Protein AF-A0A1V5HLG4-F1 (afdb_monomer)

pLDDT: mean 92.98, std 9.68, range [50.41, 98.94]

Mean predicted aligned error: 4.71 Å

Structure (mmCIF, N/CA/C/O backbone):
data_AF-A0A1V5HLG4-F1
#
_entry.id   AF-A0A1V5HLG4-F1
#
loop_
_atom_site.group_PDB
_atom_site.id
_atom_site.type_symbol
_atom_site.label_atom_id
_atom_site.label_alt_id
_atom_site.label_comp_id
_atom_site.label_asym_id
_atom_site.label_entity_id
_atom_site.label_seq_id
_atom_site.pdbx_PDB_ins_code
_atom_site.Cartn_x
_atom_site.Cartn_y
_atom_site.Cartn_z
_atom_site.occupancy
_atom_site.B_iso_or_equiv
_atom_site.auth_seq_id
_atom_site.auth_comp_id
_atom_site.auth_asym_id
_atom_site.auth_atom_id
_atom_site.pdbx_PDB_model_num
ATOM 1 N N . MET A 1 1 ? 2.250 0.059 -22.627 1.00 89.69 1 MET A N 1
ATOM 2 C CA . MET A 1 1 ? 2.687 -1.150 -23.361 1.00 89.69 1 MET A CA 1
ATOM 3 C C . MET A 1 1 ? 1.667 -2.251 -23.126 1.00 89.69 1 MET A C 1
ATOM 5 O O . MET A 1 1 ? 1.018 -2.212 -22.087 1.00 89.69 1 MET A O 1
ATOM 9 N N . LYS A 1 2 ? 1.502 -3.182 -24.068 1.00 93.75 2 LYS A N 1
ATOM 10 C CA . LYS A 1 2 ? 0.624 -4.348 -23.912 1.00 93.75 2 LYS A CA 1
ATOM 11 C C . LYS A 1 2 ? 1.369 -5.621 -24.313 1.00 93.75 2 LYS A C 1
ATOM 13 O O . LYS A 1 2 ? 2.218 -5.527 -25.197 1.00 93.75 2 LYS A O 1
ATOM 18 N N . ASP A 1 3 ? 1.077 -6.752 -23.670 1.00 95.44 3 ASP A N 1
ATOM 19 C CA . ASP A 1 3 ? 1.612 -8.083 -24.015 1.00 95.44 3 ASP A CA 1
ATOM 20 C C . ASP A 1 3 ? 3.159 -8.139 -24.026 1.00 95.44 3 ASP A C 1
ATOM 22 O O . ASP A 1 3 ? 3.786 -8.863 -24.799 1.00 95.44 3 ASP A O 1
ATOM 26 N N . ALA A 1 4 ? 3.801 -7.324 -23.184 1.00 95.38 4 ALA A N 1
ATOM 27 C CA . ALA A 1 4 ? 5.261 -7.205 -23.129 1.00 95.38 4 ALA A CA 1
ATOM 28 C C . ALA A 1 4 ? 5.859 -8.134 -22.067 1.00 95.38 4 ALA A C 1
ATOM 30 O O . ALA A 1 4 ? 5.281 -8.270 -20.995 1.00 95.38 4 ALA A O 1
ATOM 31 N N . THR A 1 5 ? 7.038 -8.705 -22.327 1.00 96.94 5 THR A N 1
ATOM 32 C CA . THR A 1 5 ? 7.843 -9.423 -21.323 1.00 96.94 5 THR A CA 1
ATOM 33 C C . THR A 1 5 ? 9.125 -8.640 -21.060 1.00 96.94 5 THR A C 1
ATOM 35 O O . THR A 1 5 ? 9.936 -8.470 -21.970 1.00 96.94 5 THR A O 1
ATOM 38 N N . LEU A 1 6 ? 9.297 -8.145 -19.835 1.00 95.25 6 LEU A N 1
ATOM 39 C CA . LEU A 1 6 ? 10.431 -7.330 -19.400 1.00 95.25 6 LEU A CA 1
ATOM 40 C C . LEU A 1 6 ? 11.087 -7.998 -18.190 1.00 95.25 6 LEU A C 1
ATOM 42 O O . LEU A 1 6 ? 10.408 -8.305 -17.214 1.00 95.25 6 LEU A O 1
ATOM 46 N N . LYS A 1 7 ? 12.402 -8.219 -18.246 1.00 95.81 7 LYS A N 1
ATOM 47 C CA . LYS A 1 7 ? 13.155 -8.883 -17.178 1.00 95.81 7 LYS A CA 1
ATOM 48 C C . LYS A 1 7 ? 14.418 -8.106 -16.836 1.00 95.81 7 LYS A C 1
ATOM 50 O O . LYS A 1 7 ? 15.223 -7.811 -17.719 1.00 95.81 7 LYS A O 1
ATOM 55 N N . ALA A 1 8 ? 14.595 -7.842 -15.550 1.00 94.06 8 ALA A N 1
ATOM 56 C CA . ALA A 1 8 ? 15.729 -7.147 -14.970 1.00 94.06 8 ALA A CA 1
ATOM 57 C C . ALA A 1 8 ? 16.398 -8.027 -13.899 1.00 94.06 8 ALA A C 1
ATOM 59 O O . ALA A 1 8 ? 15.955 -8.095 -12.761 1.00 94.06 8 ALA A O 1
ATOM 60 N N . SER A 1 9 ? 17.498 -8.702 -14.248 1.00 88.44 9 SER A N 1
ATOM 61 C CA . SER A 1 9 ? 18.178 -9.674 -13.362 1.00 88.44 9 SER A CA 1
ATOM 62 C C . SER A 1 9 ? 19.154 -9.063 -12.343 1.00 88.44 9 SER A C 1
ATOM 64 O O . SER A 1 9 ? 19.982 -9.775 -11.784 1.00 88.44 9 SER A O 1
ATOM 66 N N . GLY A 1 10 ? 19.098 -7.751 -12.127 1.00 91.38 10 GLY A N 1
ATOM 67 C CA . GLY A 1 10 ? 19.965 -7.044 -11.176 1.00 91.38 10 GLY A CA 1
ATOM 68 C C . GLY A 1 10 ? 19.533 -5.603 -10.905 1.00 91.38 10 GLY A C 1
ATOM 69 O O . GLY A 1 10 ? 20.350 -4.778 -10.501 1.00 91.38 10 GLY A O 1
ATOM 70 N N . SER A 1 11 ? 18.272 -5.286 -11.194 1.00 93.25 11 SER A N 1
ATOM 71 C CA . SER A 1 11 ? 17.651 -3.986 -10.949 1.00 93.25 11 SER A CA 1
ATOM 72 C C . SER A 1 11 ? 16.155 -4.173 -10.713 1.00 93.25 11 SER A C 1
ATOM 74 O O . SER A 1 11 ? 15.617 -5.265 -10.900 1.00 93.25 11 SER A O 1
ATOM 76 N N . GLU A 1 12 ? 15.473 -3.105 -10.324 1.00 94.94 12 GLU A N 1
ATOM 77 C CA . GLU A 1 12 ? 14.016 -3.038 -10.309 1.00 94.94 12 GLU A CA 1
ATOM 78 C C . GLU A 1 12 ? 13.403 -3.397 -11.673 1.00 94.94 12 GLU A C 1
ATOM 80 O O . GLU A 1 12 ? 13.983 -3.121 -12.727 1.00 94.94 12 GLU A O 1
ATOM 85 N N . ALA A 1 13 ? 12.207 -3.990 -11.653 1.00 95.75 13 ALA A N 1
ATOM 86 C CA . ALA A 1 13 ? 11.423 -4.248 -12.856 1.00 95.75 13 ALA A CA 1
ATOM 87 C C . ALA A 1 13 ? 10.973 -2.947 -13.533 1.00 95.75 13 ALA A C 1
ATOM 89 O O . ALA A 1 13 ? 10.798 -2.904 -14.752 1.00 95.75 13 ALA A O 1
ATOM 90 N N . PHE A 1 14 ? 10.759 -1.887 -12.746 1.00 94.75 14 PHE A N 1
ATOM 91 C CA . PHE A 1 14 ? 10.439 -0.571 -13.281 1.00 94.75 14 PHE A CA 1
ATOM 92 C C . PHE A 1 14 ? 10.871 0.564 -12.345 1.00 94.75 14 PHE A C 1
ATOM 94 O O . PHE A 1 14 ? 10.586 0.542 -11.147 1.00 94.75 14 PHE A O 1
ATOM 101 N N . ALA A 1 15 ? 11.476 1.601 -12.922 1.00 93.38 15 ALA A N 1
ATOM 102 C CA . ALA A 1 15 ? 11.801 2.851 -12.249 1.00 93.38 15 ALA A CA 1
ATOM 103 C C . ALA A 1 15 ? 11.061 4.010 -12.923 1.00 93.38 15 ALA A C 1
ATOM 105 O O . ALA A 1 15 ? 11.214 4.247 -14.121 1.00 93.38 15 ALA A O 1
ATOM 106 N N . MET A 1 16 ? 10.231 4.716 -12.159 1.00 91.31 16 MET A N 1
ATOM 107 C CA . MET A 1 16 ? 9.485 5.883 -12.613 1.00 91.31 16 MET A CA 1
ATOM 108 C C . MET A 1 16 ? 10.089 7.150 -12.018 1.00 91.31 16 MET A C 1
ATOM 110 O O . MET A 1 16 ? 10.062 7.328 -10.801 1.00 91.31 16 MET A O 1
ATOM 114 N N . GLU A 1 17 ? 10.600 8.034 -12.875 1.00 87.56 17 GLU A N 1
ATOM 115 C CA . GLU A 1 17 ? 1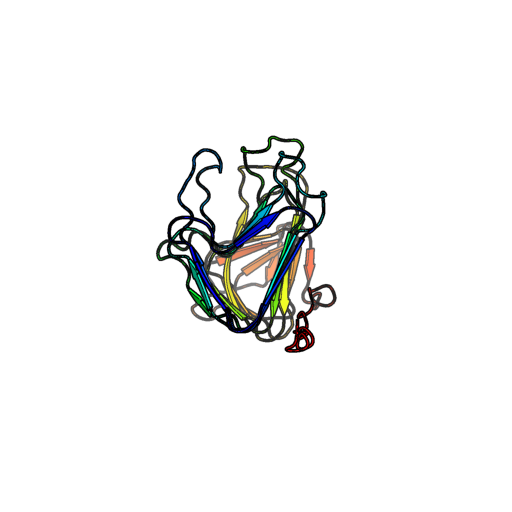1.224 9.291 -12.457 1.00 87.56 17 GLU A CA 1
ATOM 116 C C . GLU A 1 17 ? 10.339 10.512 -12.728 1.00 87.56 17 GLU A C 1
ATOM 118 O O . GLU A 1 17 ? 9.919 10.735 -13.861 1.00 87.56 17 GLU A O 1
ATOM 123 N N . GLY A 1 18 ? 10.087 11.331 -11.705 1.00 82.31 18 GLY A N 1
ATOM 124 C CA . GLY A 1 18 ? 9.398 12.621 -11.818 1.00 82.31 18 GLY A CA 1
ATOM 125 C C . GLY A 1 18 ? 7.978 12.546 -12.387 1.00 82.31 18 GLY A C 1
ATOM 126 O O . GLY A 1 18 ? 7.238 11.598 -12.133 1.00 82.31 18 GLY A O 1
ATOM 127 N N . LEU A 1 19 ? 7.582 13.569 -13.155 1.00 87.00 19 LEU A N 1
ATOM 128 C CA . LEU A 1 19 ? 6.259 13.698 -13.787 1.00 87.00 19 LEU A CA 1
ATOM 129 C C . LEU A 1 19 ? 6.106 12.788 -15.022 1.00 87.00 19 LEU A C 1
ATOM 131 O O . LEU A 1 19 ? 5.897 13.257 -16.140 1.00 87.00 19 LEU A O 1
ATOM 135 N N . ASN A 1 20 ? 6.227 11.479 -14.832 1.00 90.00 20 ASN A N 1
ATOM 136 C CA . ASN A 1 20 ? 6.063 10.490 -15.893 1.00 90.00 20 ASN A CA 1
ATOM 137 C C . ASN A 1 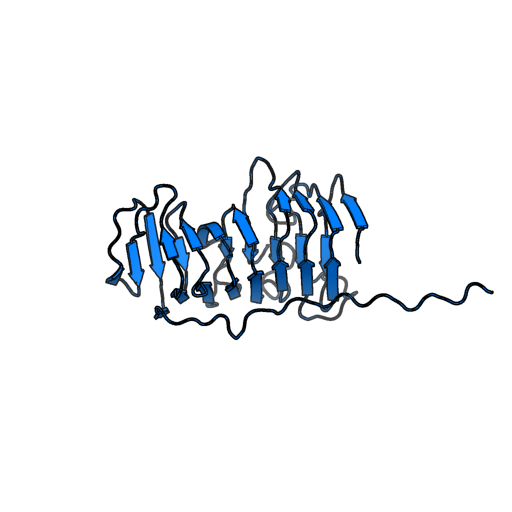20 ? 4.944 9.497 -15.563 1.00 90.00 20 ASN A C 1
ATOM 139 O O . ASN A 1 20 ? 4.539 9.311 -14.417 1.00 90.00 20 ASN A O 1
ATOM 143 N N . THR A 1 21 ? 4.392 8.867 -16.599 1.00 93.19 21 THR A N 1
ATOM 144 C CA . THR A 1 21 ? 3.326 7.869 -16.469 1.00 93.19 21 THR A CA 1
ATOM 145 C C . THR A 1 21 ? 3.646 6.659 -17.327 1.00 93.19 21 THR A C 1
ATOM 147 O O . THR A 1 21 ? 3.972 6.796 -18.504 1.00 93.19 21 THR A O 1
ATOM 150 N N . THR A 1 22 ? 3.492 5.468 -16.757 1.00 94.56 22 THR A N 1
ATOM 151 C CA . THR A 1 22 ? 3.502 4.209 -17.499 1.00 94.56 22 THR A CA 1
ATOM 152 C C . THR A 1 22 ? 2.179 3.494 -17.302 1.00 94.56 22 THR A C 1
ATOM 154 O O . THR A 1 22 ? 1.520 3.608 -16.268 1.00 94.56 22 THR A O 1
ATOM 157 N N . SER A 1 23 ? 1.748 2.772 -18.327 1.00 96.38 23 SER A N 1
ATOM 158 C CA . SER A 1 23 ? 0.571 1.915 -18.254 1.00 96.38 23 SER A CA 1
ATOM 159 C C . SER A 1 23 ? 0.862 0.619 -18.987 1.00 96.38 23 SER A C 1
ATOM 161 O O . SER A 1 23 ? 1.175 0.618 -20.184 1.00 96.38 23 SER A O 1
ATOM 163 N N . LEU A 1 24 ? 0.818 -0.468 -18.230 1.00 96.69 24 LEU A N 1
ATOM 164 C CA . LEU A 1 24 ? 1.108 -1.830 -18.648 1.00 96.69 24 LEU A CA 1
ATOM 165 C C . LEU A 1 24 ? -0.201 -2.614 -18.693 1.00 96.69 24 LEU A C 1
ATOM 167 O O . LEU A 1 24 ? -0.999 -2.536 -17.762 1.00 96.69 24 LEU A O 1
ATOM 171 N N . PHE A 1 25 ? -0.414 -3.349 -19.776 1.00 97.94 25 PHE A N 1
ATOM 172 C CA . PHE A 1 25 ? -1.615 -4.145 -19.995 1.00 97.94 25 PHE A CA 1
ATOM 173 C C . PHE A 1 25 ? -1.193 -5.568 -20.342 1.00 97.94 25 PHE A C 1
ATOM 175 O O . PHE A 1 25 ? -0.447 -5.755 -21.297 1.00 97.94 25 PHE A O 1
ATOM 182 N N . ASP A 1 26 ? -1.625 -6.559 -19.570 1.00 97.88 26 ASP A N 1
ATOM 183 C CA . ASP A 1 26 ? -1.323 -7.973 -19.835 1.00 97.88 26 ASP A CA 1
ATOM 184 C C . ASP A 1 26 ? 0.188 -8.254 -20.026 1.00 97.88 26 ASP A C 1
ATOM 186 O O . ASP A 1 26 ? 0.598 -9.121 -20.793 1.00 97.88 26 ASP A O 1
ATOM 190 N N . SER A 1 27 ? 1.041 -7.479 -19.349 1.00 98.00 27 SER A N 1
ATOM 191 C CA . SER A 1 27 ? 2.503 -7.580 -19.437 1.00 98.00 27 SER A CA 1
ATOM 192 C C . SER A 1 27 ? 3.084 -8.429 -18.305 1.00 98.00 27 SER A C 1
ATOM 194 O O . SER A 1 27 ? 2.557 -8.449 -17.196 1.00 98.00 27 SER A O 1
ATOM 196 N N . THR A 1 28 ? 4.223 -9.066 -18.563 1.00 98.25 28 THR A N 1
ATOM 197 C CA . THR A 1 28 ? 5.032 -9.779 -17.571 1.00 98.25 28 THR A CA 1
ATOM 198 C C . THR A 1 28 ? 6.283 -8.972 -17.255 1.00 98.25 28 THR A C 1
ATOM 200 O O . THR A 1 28 ? 7.077 -8.680 -18.150 1.00 98.25 28 THR A O 1
ATOM 203 N N . LEU A 1 29 ? 6.450 -8.598 -15.991 1.00 97.81 29 LEU A N 1
ATOM 204 C CA . LEU A 1 29 ? 7.592 -7.855 -15.474 1.00 97.81 29 LEU A CA 1
ATOM 205 C C . LEU A 1 29 ? 8.283 -8.671 -14.378 1.00 97.81 29 LEU A C 1
ATOM 207 O O . LEU A 1 29 ? 7.616 -9.207 -13.497 1.00 97.81 29 LEU A O 1
ATOM 211 N N . GLU A 1 30 ? 9.609 -8.721 -14.411 1.00 97.88 30 GLU A N 1
ATOM 212 C CA . GLU A 1 30 ? 10.438 -9.399 -13.411 1.00 97.88 30 GLU A CA 1
ATOM 213 C C . GLU A 1 30 ? 11.623 -8.509 -13.026 1.00 97.88 30 GLU A C 1
ATOM 215 O O . GLU A 1 30 ? 12.297 -7.973 -13.910 1.00 97.88 30 GLU A O 1
ATOM 220 N N . GLY A 1 31 ? 11.872 -8.350 -11.726 1.00 96.81 31 GLY A N 1
ATOM 221 C CA . GLY A 1 31 ? 12.965 -7.536 -11.194 1.00 96.81 31 GLY A CA 1
ATOM 222 C C . GLY A 1 31 ? 13.661 -8.173 -9.993 1.00 96.81 31 GLY A C 1
ATOM 223 O O . GLY A 1 31 ? 13.085 -8.988 -9.274 1.00 96.81 31 GLY A O 1
ATOM 224 N N . ALA A 1 32 ? 14.910 -7.772 -9.774 1.00 93.88 32 ALA A N 1
ATOM 225 C CA . ALA A 1 32 ? 15.798 -8.259 -8.722 1.00 93.88 32 ALA A CA 1
ATOM 226 C C . ALA A 1 32 ? 16.691 -7.106 -8.221 1.00 93.88 32 ALA A C 1
ATOM 228 O O . ALA A 1 32 ? 17.896 -7.081 -8.474 1.00 93.88 32 ALA A O 1
ATOM 229 N N . CYS A 1 33 ? 16.092 -6.086 -7.592 1.00 91.81 33 CYS A N 1
ATOM 230 C CA . CYS A 1 33 ? 16.834 -4.908 -7.132 1.00 91.81 33 CYS A CA 1
ATOM 231 C C . CYS A 1 33 ? 17.686 -5.246 -5.890 1.00 91.81 33 CYS A C 1
ATOM 233 O O . CYS A 1 33 ? 17.127 -5.580 -4.836 1.00 91.81 33 CYS A O 1
ATOM 235 N N . PRO A 1 34 ? 19.025 -5.134 -5.964 1.00 88.81 34 PRO A N 1
ATOM 236 C CA . PRO A 1 34 ? 19.900 -5.491 -4.856 1.00 88.81 34 PRO A CA 1
ATOM 237 C C . PRO A 1 34 ? 19.872 -4.440 -3.741 1.00 88.81 34 PRO A C 1
ATOM 239 O O . PRO A 1 34 ? 19.622 -3.252 -3.963 1.00 88.81 34 PRO A O 1
ATOM 242 N N . ALA A 1 35 ? 20.197 -4.864 -2.519 1.00 90.56 35 ALA A N 1
ATOM 243 C CA . ALA A 1 35 ? 20.349 -3.948 -1.397 1.00 90.56 35 ALA A CA 1
ATOM 244 C C . ALA A 1 35 ? 21.508 -2.974 -1.648 1.00 90.56 35 ALA A C 1
ATOM 246 O O . ALA A 1 35 ? 22.594 -3.355 -2.089 1.00 90.56 35 ALA A O 1
ATOM 247 N N . SER A 1 36 ? 21.287 -1.706 -1.314 1.00 90.31 36 SER A N 1
ATOM 248 C CA . SER A 1 36 ? 22.310 -0.669 -1.381 1.00 90.31 36 SER A CA 1
ATOM 249 C C . SER A 1 36 ? 22.233 0.211 -0.146 1.00 90.31 36 SER A C 1
ATOM 251 O O . SER A 1 36 ? 21.163 0.719 0.196 1.00 90.31 36 SER A O 1
ATOM 253 N N . SER A 1 37 ? 23.380 0.454 0.490 1.00 89.38 37 SER A N 1
ATOM 254 C CA . SER A 1 37 ? 23.480 1.375 1.626 1.00 89.38 37 SER A CA 1
ATOM 255 C C . SER A 1 37 ? 23.102 2.806 1.246 1.00 89.38 37 SER A C 1
ATOM 257 O O . SER A 1 37 ? 22.645 3.561 2.097 1.00 89.38 37 SER A O 1
ATOM 259 N N . GLN A 1 38 ? 23.224 3.164 -0.038 1.00 87.25 38 GLN A N 1
ATOM 260 C CA . GLN A 1 38 ? 22.759 4.446 -0.559 1.00 87.25 38 GLN A CA 1
ATOM 261 C C . GLN A 1 38 ? 21.227 4.576 -0.494 1.00 87.25 38 GLN A C 1
ATOM 263 O O . GLN A 1 38 ? 20.723 5.690 -0.455 1.00 87.25 38 GLN A O 1
ATOM 268 N N . ASN A 1 39 ? 20.495 3.459 -0.470 1.00 88.62 39 ASN A N 1
ATOM 269 C CA . ASN A 1 39 ? 19.033 3.407 -0.436 1.00 88.62 39 ASN A CA 1
ATOM 270 C C . ASN A 1 39 ? 18.499 2.902 0.919 1.00 88.62 39 ASN A C 1
ATOM 272 O O . ASN A 1 39 ? 17.456 2.253 0.969 1.00 88.62 39 ASN A O 1
ATOM 276 N N . ASP A 1 40 ? 19.240 3.116 2.010 1.00 90.50 40 ASP A N 1
ATOM 277 C CA . ASP A 1 40 ? 18.922 2.599 3.353 1.00 90.50 40 ASP A CA 1
ATOM 278 C C . ASP A 1 40 ? 18.739 1.067 3.402 1.00 90.50 40 ASP A C 1
ATOM 280 O O . ASP A 1 40 ? 18.046 0.537 4.269 1.00 90.50 40 ASP A O 1
ATOM 284 N N . ASN A 1 41 ? 19.362 0.343 2.464 1.00 91.19 41 ASN A N 1
ATOM 285 C CA . ASN A 1 41 ? 19.184 -1.094 2.228 1.00 91.19 41 ASN A CA 1
ATOM 286 C C . ASN A 1 41 ? 17.737 -1.515 1.913 1.00 91.19 41 ASN A C 1
ATOM 288 O O . ASN A 1 41 ? 17.396 -2.691 2.032 1.00 91.19 41 ASN A O 1
ATOM 292 N N . ILE A 1 42 ? 16.884 -0.580 1.493 1.00 92.75 42 ILE A N 1
ATOM 293 C CA . ILE A 1 42 ? 15.545 -0.895 1.001 1.00 92.75 42 ILE A CA 1
ATOM 294 C C . ILE A 1 42 ? 15.694 -1.470 -0.409 1.00 92.75 42 ILE A C 1
ATOM 296 O O . ILE A 1 42 ? 16.318 -0.858 -1.272 1.00 92.75 42 ILE A O 1
ATOM 300 N N . GLN A 1 43 ? 15.112 -2.646 -0.626 1.00 94.50 43 GLN A N 1
ATOM 301 C CA . GLN A 1 43 ? 15.019 -3.315 -1.924 1.00 94.50 43 GLN A CA 1
ATOM 302 C C . GLN A 1 43 ? 13.567 -3.280 -2.401 1.00 94.50 43 GLN A C 1
ATOM 304 O O . GLN A 1 43 ? 12.656 -3.534 -1.609 1.00 94.50 43 GLN A O 1
ATOM 309 N N . TRP A 1 44 ? 13.342 -2.997 -3.681 1.00 95.44 44 TRP A N 1
ATOM 310 C CA . TRP A 1 44 ? 12.011 -2.857 -4.279 1.00 95.44 44 TRP A CA 1
ATOM 311 C C . TRP A 1 44 ? 11.955 -3.472 -5.677 1.00 95.44 44 TRP A C 1
ATOM 313 O O . TRP A 1 44 ? 12.979 -3.664 -6.323 1.00 95.44 44 TRP A O 1
ATOM 323 N N . ASN A 1 45 ? 10.749 -3.702 -6.183 1.00 96.81 45 ASN A N 1
ATOM 324 C CA . ASN A 1 45 ? 10.541 -4.161 -7.549 1.00 96.81 45 ASN A CA 1
ATOM 325 C C . ASN A 1 45 ? 10.099 -3.038 -8.489 1.00 96.81 45 ASN A C 1
ATOM 327 O O . ASN A 1 45 ? 10.506 -2.986 -9.645 1.00 96.81 45 ASN A O 1
ATOM 331 N N . VAL A 1 46 ? 9.278 -2.119 -7.986 1.00 97.19 46 VAL A N 1
ATOM 332 C CA . VAL A 1 46 ? 8.825 -0.924 -8.695 1.00 97.19 46 VAL A CA 1
ATOM 333 C C . VAL A 1 46 ? 9.043 0.285 -7.799 1.00 97.19 46 VAL A C 1
ATOM 335 O O . VAL A 1 46 ? 8.592 0.292 -6.654 1.00 97.19 46 VAL A O 1
ATOM 338 N N . ILE A 1 47 ? 9.690 1.323 -8.329 1.00 95.06 47 ILE A N 1
ATOM 339 C CA . ILE A 1 47 ? 9.907 2.592 -7.625 1.00 95.06 47 ILE A CA 1
ATOM 340 C C . ILE A 1 47 ? 9.302 3.766 -8.394 1.00 95.06 47 ILE A C 1
ATOM 342 O O . ILE A 1 47 ? 9.463 3.865 -9.608 1.00 95.06 47 ILE A O 1
ATOM 346 N N . CYS A 1 48 ? 8.641 4.676 -7.680 1.00 92.75 48 CYS A N 1
ATOM 347 C CA . CYS A 1 48 ? 8.383 6.038 -8.150 1.00 92.75 48 CYS A CA 1
ATOM 348 C C . CYS A 1 48 ? 9.237 7.001 -7.326 1.00 92.75 48 CYS A C 1
ATOM 350 O O . CYS A 1 48 ? 9.103 7.035 -6.100 1.00 92.75 48 CYS A O 1
ATOM 352 N N . TYR A 1 49 ? 10.116 7.754 -7.989 1.00 88.00 49 TYR A N 1
ATOM 353 C CA . TYR A 1 49 ? 11.025 8.692 -7.340 1.00 88.00 49 TYR A CA 1
ATOM 354 C C . TYR A 1 49 ? 11.371 9.905 -8.200 1.00 88.00 49 TYR A C 1
ATOM 356 O O . TYR A 1 49 ? 10.982 10.000 -9.354 1.00 88.00 49 TYR A O 1
ATOM 364 N N . GLN A 1 50 ? 12.081 10.874 -7.631 1.00 81.88 50 GLN A N 1
ATOM 365 C CA . GLN A 1 50 ? 12.687 11.978 -8.376 1.00 81.88 50 GLN A CA 1
ATOM 366 C C . GLN A 1 50 ? 14.199 11.916 -8.167 1.00 81.88 50 GLN A C 1
ATOM 368 O O . GLN A 1 50 ? 14.663 11.895 -7.028 1.00 81.88 50 GLN A O 1
ATOM 373 N N . SER A 1 51 ? 14.985 11.879 -9.240 1.00 73.31 51 SER A N 1
ATOM 374 C CA . SER A 1 51 ? 16.443 11.993 -9.154 1.00 73.31 51 SER A CA 1
ATOM 375 C C . SER A 1 51 ? 16.869 13.466 -9.006 1.00 73.31 51 SER A C 1
ATOM 377 O O . SER A 1 51 ? 16.126 14.386 -9.350 1.00 73.31 51 SER A O 1
ATOM 379 N N . MET A 1 52 ? 18.071 13.712 -8.467 1.00 68.06 52 MET A N 1
ATOM 380 C CA . MET A 1 52 ? 18.641 15.068 -8.324 1.00 68.06 52 MET A CA 1
ATOM 381 C C . MET A 1 52 ? 19.376 15.555 -9.582 1.00 68.06 52 MET A C 1
ATOM 383 O O . MET A 1 52 ? 19.943 16.644 -9.561 1.00 68.06 52 MET A O 1
ATOM 387 N N . SER A 1 53 ? 19.415 14.765 -10.661 1.00 65.88 53 SER A N 1
ATOM 388 C CA . SER A 1 53 ? 20.147 15.140 -11.878 1.00 65.88 53 SER A CA 1
ATOM 389 C C . SER A 1 53 ? 19.483 16.288 -12.644 1.00 65.88 53 SER A C 1
ATOM 391 O O . SER A 1 53 ? 20.150 16.960 -13.422 1.00 65.88 53 SER A O 1
ATOM 393 N N . GLY A 1 54 ? 18.197 16.556 -12.381 1.00 61.19 54 GLY A N 1
ATOM 394 C CA . GLY A 1 54 ? 17.420 17.586 -13.075 1.00 61.19 54 GLY A CA 1
ATOM 395 C C . GLY A 1 54 ? 16.857 17.132 -14.425 1.00 61.19 54 GLY A C 1
ATOM 396 O O . GLY A 1 54 ? 16.287 17.949 -15.143 1.00 61.19 54 GLY A O 1
ATOM 397 N N . ASP A 1 55 ? 16.979 15.842 -14.756 1.00 61.06 55 ASP A N 1
ATOM 398 C CA . ASP A 1 55 ? 16.576 15.288 -16.057 1.00 61.06 55 ASP A CA 1
ATOM 399 C C . ASP A 1 55 ? 15.056 15.103 -16.203 1.00 61.06 55 ASP A C 1
ATOM 401 O O . ASP A 1 55 ? 14.551 14.915 -17.311 1.00 61.06 55 ASP A O 1
ATOM 405 N N . SER A 1 56 ? 14.302 15.187 -15.102 1.00 60.53 56 SER A N 1
ATOM 406 C CA . SER A 1 56 ? 12.839 15.144 -15.109 1.00 60.53 56 SER A CA 1
ATOM 407 C C . SER A 1 56 ? 12.233 16.335 -14.378 1.00 60.53 56 SER A C 1
ATOM 409 O O . SER A 1 56 ? 12.767 16.846 -13.393 1.00 60.53 56 SER A O 1
ATOM 411 N N . THR A 1 57 ? 11.065 16.767 -14.853 1.00 68.00 57 THR A N 1
ATOM 412 C CA . THR A 1 57 ? 10.268 17.777 -14.151 1.00 68.00 57 THR A CA 1
ATOM 413 C C . THR A 1 57 ? 9.687 17.168 -12.879 1.00 68.00 57 THR A C 1
ATOM 415 O O . THR A 1 57 ? 9.120 16.073 -12.920 1.00 68.00 57 THR A O 1
ATOM 418 N N . THR A 1 58 ? 9.795 17.887 -11.761 1.00 72.19 58 THR A N 1
ATOM 419 C CA . THR A 1 58 ? 9.153 17.506 -10.499 1.00 72.19 58 THR A CA 1
ATOM 420 C C . THR A 1 58 ? 7.643 17.398 -10.685 1.00 72.19 58 THR A C 1
ATOM 422 O O . THR A 1 58 ? 6.999 18.317 -11.191 1.00 72.19 58 THR A O 1
ATOM 425 N N . GLY A 1 59 ? 7.066 16.284 -10.248 1.00 82.12 59 GLY A N 1
ATOM 426 C CA . GLY A 1 59 ? 5.631 16.053 -10.305 1.00 82.12 59 GLY A CA 1
ATOM 427 C C . GLY A 1 59 ? 5.275 14.630 -9.898 1.00 82.12 59 GLY A C 1
ATOM 428 O O . GLY A 1 59 ? 6.092 13.924 -9.312 1.00 82.12 59 GLY A O 1
ATOM 429 N N . THR A 1 60 ? 4.044 14.220 -10.186 1.00 89.00 60 THR A N 1
ATOM 430 C CA . THR A 1 60 ? 3.540 12.914 -9.756 1.00 89.00 60 THR A CA 1
ATOM 431 C C . THR A 1 60 ? 3.953 11.814 -10.728 1.00 89.00 60 THR A C 1
ATOM 433 O O . THR A 1 60 ? 3.540 11.832 -11.890 1.00 89.00 60 THR A O 1
ATOM 436 N N . GLY A 1 61 ? 4.733 10.848 -10.245 1.00 93.06 61 GLY A N 1
ATOM 437 C CA . GLY A 1 61 ? 5.055 9.629 -10.983 1.00 93.06 61 GLY A CA 1
ATOM 438 C C . GLY A 1 61 ? 3.887 8.652 -10.917 1.00 93.06 61 GLY A C 1
ATOM 439 O O . GLY A 1 61 ? 3.344 8.426 -9.838 1.00 93.06 61 GLY A O 1
ATOM 440 N N . ARG A 1 62 ? 3.477 8.086 -12.056 1.00 95.62 62 ARG A N 1
ATOM 441 C CA . ARG A 1 62 ? 2.307 7.197 -12.138 1.00 95.62 62 ARG A CA 1
ATOM 442 C C . ARG A 1 62 ? 2.661 5.845 -12.731 1.00 95.62 62 ARG A C 1
ATOM 444 O O . ARG A 1 62 ? 3.018 5.753 -13.908 1.00 95.62 62 ARG A O 1
ATOM 451 N N . PHE A 1 63 ? 2.504 4.788 -11.949 1.00 97.50 63 PHE A N 1
ATOM 452 C CA . PHE A 1 63 ? 2.636 3.415 -12.418 1.00 97.50 63 PHE A CA 1
ATOM 453 C C . PHE A 1 63 ? 1.270 2.737 -12.442 1.00 97.50 63 PHE A C 1
ATOM 455 O O . PHE A 1 63 ? 0.657 2.536 -11.397 1.00 97.50 63 PHE A O 1
ATOM 462 N N . ASN A 1 64 ? 0.821 2.341 -13.633 1.00 98.19 64 ASN A N 1
ATOM 463 C CA . ASN A 1 64 ? -0.413 1.585 -13.796 1.00 98.19 64 ASN A CA 1
ATOM 464 C C . ASN A 1 64 ? -0.132 0.205 -14.393 1.00 98.19 64 ASN A C 1
ATOM 466 O O . ASN A 1 64 ? 0.585 0.096 -15.394 1.00 98.19 64 ASN A O 1
ATOM 470 N N . MET A 1 65 ? -0.767 -0.831 -13.850 1.00 98.31 65 MET A N 1
ATOM 471 C CA . MET A 1 65 ? -0.718 -2.181 -14.407 1.00 98.31 65 MET A CA 1
ATOM 472 C C . MET A 1 65 ? -2.089 -2.859 -14.345 1.00 98.31 65 MET A C 1
ATOM 474 O O . MET A 1 65 ? -2.700 -2.958 -13.284 1.00 98.31 65 MET A O 1
ATOM 478 N N . VAL A 1 66 ? -2.578 -3.315 -15.496 1.00 98.56 66 VAL A N 1
ATOM 479 C CA . VAL A 1 66 ? -3.859 -4.016 -15.640 1.00 98.56 66 VAL A CA 1
ATOM 480 C C . VAL A 1 66 ? -3.595 -5.385 -16.252 1.00 98.56 66 VAL A C 1
ATOM 482 O O . VAL A 1 66 ? -3.080 -5.467 -17.365 1.00 98.56 66 VAL A O 1
ATOM 485 N N . GLY A 1 67 ? -3.943 -6.454 -15.541 1.00 98.25 67 GLY A N 1
ATOM 486 C CA . GLY A 1 67 ? -3.615 -7.817 -15.952 1.00 98.25 67 GLY A CA 1
ATOM 487 C C . GLY A 1 67 ? -2.114 -8.122 -15.880 1.00 98.25 67 GLY A C 1
ATOM 488 O O . GLY A 1 67 ? -1.306 -7.331 -15.387 1.00 98.25 67 GLY A O 1
ATOM 489 N N . GLY A 1 68 ? -1.728 -9.287 -16.399 1.00 98.38 68 GLY A N 1
ATOM 490 C CA . GLY A 1 68 ? -0.326 -9.700 -16.480 1.00 98.38 68 GLY A CA 1
ATOM 491 C C . GLY A 1 68 ? 0.267 -10.199 -15.157 1.00 98.38 68 GLY A C 1
ATOM 492 O O . GLY A 1 68 ? -0.453 -10.641 -14.260 1.00 98.38 68 GLY A O 1
ATOM 493 N N . THR A 1 69 ? 1.598 -10.181 -15.057 1.00 98.62 69 THR A N 1
ATOM 494 C CA . THR A 1 69 ? 2.358 -10.694 -13.902 1.00 98.62 69 THR A CA 1
ATOM 495 C C . THR A 1 69 ? 3.476 -9.732 -13.514 1.00 98.62 69 THR A C 1
ATOM 497 O O . THR A 1 69 ? 4.213 -9.269 -14.381 1.00 98.62 69 THR A O 1
ATOM 500 N N . LEU A 1 70 ? 3.628 -9.460 -12.219 1.00 98.62 70 LEU A N 1
ATOM 501 C CA . LEU A 1 70 ? 4.743 -8.702 -11.658 1.00 98.62 70 LEU A CA 1
ATOM 502 C C . LEU A 1 70 ? 5.456 -9.561 -10.612 1.00 98.62 70 LEU A C 1
ATOM 504 O O . LEU A 1 70 ? 4.915 -9.822 -9.536 1.00 98.62 70 LEU A O 1
ATOM 508 N N . THR A 1 71 ? 6.672 -9.979 -10.938 1.00 98.38 71 THR A N 1
ATOM 509 C CA . THR A 1 71 ? 7.523 -10.822 -10.097 1.00 98.38 71 THR A CA 1
ATOM 510 C C . THR A 1 71 ? 8.650 -9.995 -9.509 1.00 98.38 71 THR A C 1
ATOM 512 O O . THR A 1 71 ? 9.315 -9.267 -10.248 1.00 98.38 71 THR A O 1
ATOM 515 N N . ALA A 1 72 ? 8.884 -10.106 -8.202 1.00 97.06 72 ALA A N 1
ATOM 516 C CA . ALA A 1 72 ? 10.158 -9.692 -7.626 1.00 97.06 72 ALA A CA 1
ATOM 517 C C . ALA A 1 72 ? 10.906 -10.912 -7.117 1.00 97.06 72 ALA A C 1
ATOM 519 O O . ALA A 1 72 ? 10.424 -11.617 -6.232 1.00 97.06 72 ALA A O 1
ATOM 520 N N . ASP A 1 73 ? 12.109 -11.110 -7.631 1.00 96.06 73 ASP A N 1
ATOM 521 C CA . ASP A 1 73 ? 13.018 -12.123 -7.108 1.00 96.06 73 ASP A CA 1
ATOM 522 C C . ASP A 1 73 ? 13.643 -11.653 -5.785 1.00 96.06 73 ASP A C 1
ATOM 524 O O . ASP A 1 73 ? 13.925 -12.459 -4.898 1.00 96.06 73 ASP A O 1
ATOM 528 N N . GLU A 1 74 ? 13.776 -10.333 -5.609 1.00 93.25 74 GLU A N 1
ATOM 529 C CA . GLU A 1 74 ? 14.295 -9.688 -4.403 1.00 93.25 74 GLU A CA 1
ATOM 530 C C . GLU A 1 74 ? 13.457 -8.464 -4.003 1.00 93.25 74 GLU A C 1
ATOM 532 O O . GLU A 1 74 ? 12.848 -7.799 -4.840 1.00 93.25 74 GLU A O 1
ATOM 537 N N . GLY A 1 75 ? 13.454 -8.132 -2.708 1.00 92.25 75 GLY A N 1
ATOM 538 C CA . GLY A 1 75 ? 12.823 -6.913 -2.198 1.00 92.25 75 GLY A CA 1
ATOM 539 C C . GLY A 1 75 ? 11.293 -6.934 -2.149 1.00 92.25 75 GLY A C 1
ATOM 540 O O . GLY A 1 75 ? 10.653 -7.976 -2.317 1.00 92.25 75 GLY A O 1
ATOM 541 N N . GLY A 1 76 ? 10.713 -5.776 -1.823 1.00 96.31 76 GLY A N 1
ATOM 542 C CA . GLY A 1 76 ? 9.261 -5.572 -1.758 1.00 96.31 76 GLY A CA 1
ATOM 543 C C . GLY A 1 76 ? 8.669 -5.120 -3.095 1.00 96.31 76 GLY A C 1
ATOM 544 O O . GLY A 1 76 ? 9.407 -4.847 -4.036 1.00 96.31 76 GLY A O 1
ATOM 545 N N . MET A 1 77 ? 7.341 -5.043 -3.217 1.00 97.94 77 MET A N 1
ATOM 546 C CA . MET A 1 77 ? 6.721 -4.778 -4.530 1.00 97.94 77 MET A CA 1
ATOM 547 C C . MET A 1 77 ? 6.825 -3.314 -4.957 1.00 97.94 77 MET A C 1
ATOM 549 O O . MET A 1 77 ? 7.476 -3.013 -5.955 1.00 97.94 77 MET A O 1
ATOM 553 N N . PHE A 1 78 ? 6.194 -2.403 -4.217 1.00 98.44 78 PHE A N 1
ATOM 554 C CA . PHE A 1 78 ? 6.047 -1.007 -4.627 1.00 98.44 78 PHE A CA 1
ATOM 555 C C . PHE A 1 78 ? 6.711 -0.067 -3.633 1.00 98.44 78 PHE A C 1
ATOM 557 O O . PHE A 1 78 ? 6.501 -0.183 -2.424 1.00 98.44 78 PHE A O 1
ATOM 564 N N . PHE A 1 79 ? 7.470 0.899 -4.138 1.00 96.56 79 PHE A N 1
ATOM 5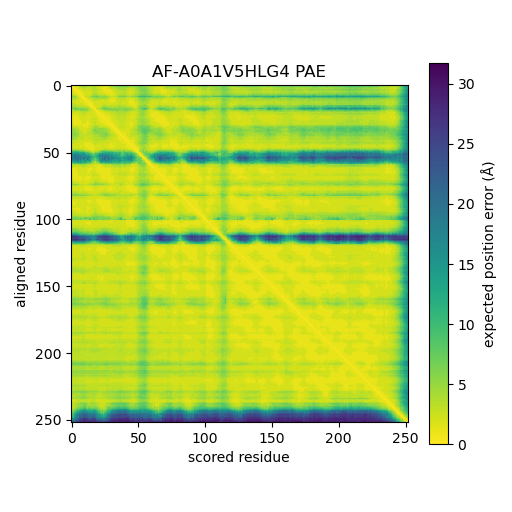65 C CA . PHE A 1 79 ? 8.136 1.895 -3.317 1.00 96.56 79 PHE A CA 1
ATOM 566 C C . PHE A 1 79 ? 7.910 3.313 -3.847 1.00 96.56 79 PHE A C 1
ATOM 568 O O . PHE A 1 79 ? 8.353 3.670 -4.937 1.00 96.56 79 PHE A O 1
ATOM 575 N N . GLY A 1 80 ? 7.210 4.132 -3.066 1.00 94.12 80 GLY A N 1
ATOM 576 C CA . GLY A 1 80 ? 7.150 5.576 -3.267 1.00 94.12 80 GLY A CA 1
ATOM 577 C C . GLY A 1 80 ? 8.223 6.248 -2.423 1.00 94.12 80 GLY A C 1
ATOM 578 O O . GLY A 1 80 ? 8.261 6.044 -1.205 1.00 94.12 80 GLY A O 1
ATOM 579 N N . THR A 1 81 ? 9.087 7.044 -3.058 1.00 91.81 81 THR A N 1
ATOM 580 C CA . THR A 1 81 ? 10.064 7.876 -2.347 1.00 91.81 81 THR A CA 1
ATOM 581 C C . THR A 1 81 ? 10.373 9.183 -3.085 1.00 91.81 81 THR A C 1
ATOM 583 O O . THR A 1 81 ? 10.272 9.229 -4.299 1.00 91.81 81 THR A O 1
ATOM 586 N N . ASN A 1 82 ? 10.770 10.255 -2.395 1.00 87.69 82 ASN A N 1
ATOM 587 C CA . ASN A 1 82 ? 11.294 11.518 -2.961 1.00 87.69 82 ASN A CA 1
ATOM 588 C C .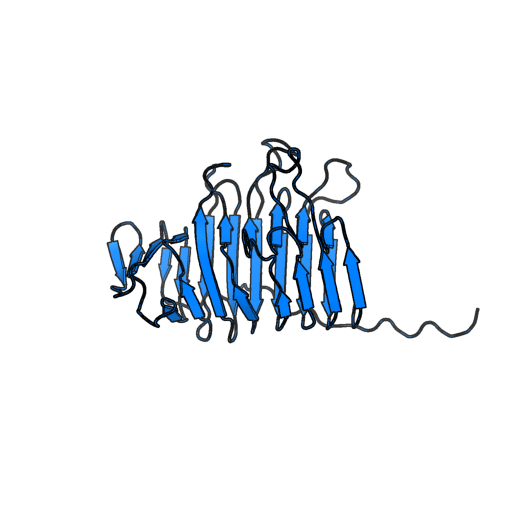 ASN A 1 82 ? 10.425 12.297 -3.989 1.00 87.69 82 ASN A C 1
ATOM 590 O O . ASN A 1 82 ? 10.815 13.377 -4.421 1.00 87.69 82 ASN A O 1
ATOM 594 N N . THR A 1 83 ? 9.268 11.778 -4.401 1.00 87.75 83 THR A N 1
ATOM 595 C CA . THR A 1 83 ? 8.299 12.427 -5.293 1.00 87.75 83 THR A CA 1
ATOM 596 C C . THR A 1 83 ? 6.901 11.899 -5.013 1.00 87.75 83 THR A C 1
ATOM 598 O O . THR A 1 83 ? 6.754 10.778 -4.523 1.00 87.75 83 THR A O 1
ATOM 601 N N . ASP A 1 84 ? 5.870 12.686 -5.321 1.00 92.06 84 ASP A N 1
ATOM 602 C CA . ASP A 1 84 ? 4.495 12.194 -5.233 1.00 92.06 84 ASP A CA 1
ATOM 603 C C . ASP A 1 84 ? 4.312 11.006 -6.190 1.00 92.06 84 ASP A C 1
ATOM 605 O O . ASP A 1 84 ? 4.726 11.056 -7.348 1.00 92.06 84 ASP A O 1
ATOM 609 N N . ALA A 1 85 ? 3.704 9.933 -5.700 1.00 94.88 85 ALA A N 1
ATOM 610 C CA . ALA A 1 85 ? 3.600 8.666 -6.406 1.00 94.88 85 ALA A CA 1
ATOM 611 C C . ALA A 1 85 ? 2.147 8.202 -6.465 1.00 94.88 85 ALA A C 1
ATOM 613 O O . ALA A 1 85 ? 1.444 8.195 -5.456 1.00 94.88 85 ALA A O 1
ATOM 614 N N . GLU A 1 86 ? 1.717 7.765 -7.637 1.00 97.62 86 GLU A N 1
ATOM 615 C CA . GLU A 1 86 ? 0.447 7.088 -7.851 1.00 97.62 86 GLU A CA 1
ATOM 616 C C . GLU A 1 86 ? 0.720 5.682 -8.388 1.00 97.62 86 GLU A C 1
ATOM 618 O O . GLU A 1 86 ? 1.434 5.496 -9.376 1.00 97.62 86 GLU A O 1
ATOM 623 N N . PHE A 1 87 ? 0.132 4.686 -7.738 1.00 98.56 87 PHE A N 1
ATOM 624 C CA . PHE A 1 87 ? 0.197 3.294 -8.156 1.00 98.56 87 PHE A CA 1
ATOM 625 C C . PHE A 1 87 ? -1.224 2.783 -8.355 1.00 98.56 87 PHE A C 1
ATOM 627 O O . PHE A 1 87 ? -2.032 2.832 -7.428 1.00 98.56 87 PHE A O 1
ATOM 634 N N . TYR A 1 88 ? -1.522 2.267 -9.540 1.00 98.75 88 TYR A N 1
ATOM 635 C CA . TYR A 1 88 ? -2.787 1.604 -9.830 1.00 98.75 88 TYR A CA 1
ATOM 636 C C . TYR A 1 88 ? -2.528 0.176 -10.302 1.00 98.75 88 TYR A C 1
ATOM 638 O O . TYR A 1 88 ? -1.802 -0.038 -11.277 1.00 98.75 88 TYR A O 1
ATOM 646 N N . ILE A 1 89 ? -3.151 -0.801 -9.645 1.00 98.75 89 ILE A N 1
ATOM 647 C CA . ILE A 1 89 ? -3.113 -2.199 -10.078 1.00 98.75 89 ILE A CA 1
ATOM 648 C C . ILE A 1 89 ? -4.510 -2.807 -10.146 1.00 98.75 89 ILE A C 1
ATOM 650 O O . ILE A 1 89 ? -5.336 -2.599 -9.254 1.00 98.75 89 ILE A O 1
ATOM 654 N N . LYS A 1 90 ? -4.754 -3.582 -11.205 1.00 98.75 90 LYS A N 1
ATOM 655 C CA . LYS A 1 90 ? -5.993 -4.340 -11.388 1.00 98.75 90 LYS A CA 1
ATOM 656 C C . LYS A 1 90 ? -5.740 -5.707 -11.999 1.00 98.75 90 LYS A C 1
ATOM 658 O O . LYS A 1 90 ? -5.190 -5.790 -13.093 1.00 98.75 90 LYS A O 1
ATOM 663 N N . GLY A 1 91 ? -6.187 -6.769 -11.331 1.00 98.44 91 GLY A N 1
ATOM 664 C CA . GLY A 1 91 ? -6.095 -8.141 -11.844 1.00 98.44 91 GLY A CA 1
ATOM 665 C C . GLY A 1 91 ? -4.669 -8.607 -12.173 1.00 98.44 91 GLY A C 1
ATOM 666 O O . GLY A 1 91 ? -4.489 -9.433 -13.064 1.00 98.44 91 GLY A O 1
ATOM 667 N N . VAL A 1 92 ? -3.653 -8.061 -11.502 1.00 98.69 92 VAL A N 1
ATOM 668 C CA . VAL A 1 92 ? -2.242 -8.405 -11.731 1.00 98.69 92 VAL A CA 1
ATOM 669 C C . VAL A 1 92 ? -1.878 -9.642 -10.916 1.00 98.69 92 VAL A C 1
ATOM 671 O O . VAL A 1 92 ? -2.186 -9.718 -9.73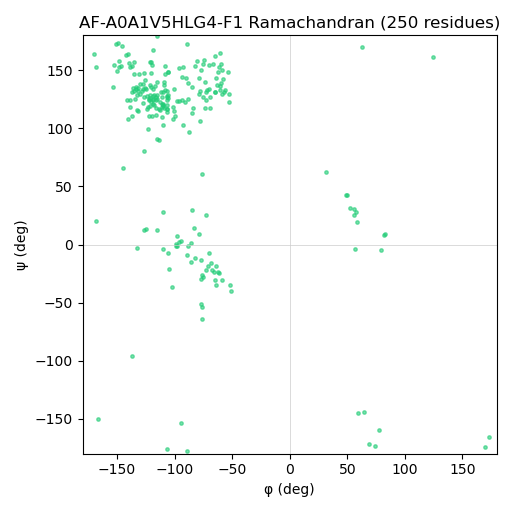0 1.00 98.69 92 VAL A O 1
ATOM 674 N N . THR A 1 93 ? -1.164 -10.603 -11.492 1.00 98.69 93 THR A N 1
ATOM 675 C CA . THR A 1 93 ? -0.558 -11.679 -10.694 1.00 98.69 93 THR A CA 1
ATOM 676 C C . THR A 1 93 ? 0.704 -11.144 -10.018 1.00 98.69 93 THR A C 1
ATOM 678 O O . THR A 1 93 ? 1.709 -10.920 -10.685 1.00 98.69 93 THR A O 1
ATOM 681 N N . LEU A 1 94 ? 0.662 -10.907 -8.704 1.00 98.50 94 LEU A N 1
ATOM 682 C CA . LEU A 1 94 ? 1.844 -10.509 -7.933 1.00 98.50 94 LEU A CA 1
ATOM 683 C C . LEU A 1 94 ? 2.581 -11.751 -7.427 1.00 98.50 94 LEU A C 1
ATOM 685 O O . LEU A 1 94 ? 1.989 -12.582 -6.738 1.00 98.50 94 LEU A O 1
ATOM 689 N N . VAL A 1 95 ? 3.873 -11.849 -7.732 1.00 98.12 95 VAL A N 1
ATOM 690 C CA . VAL A 1 95 ? 4.760 -12.905 -7.230 1.00 98.12 95 VAL A CA 1
ATOM 691 C C . VAL A 1 95 ? 5.818 -12.240 -6.347 1.00 98.12 95 VAL A C 1
ATOM 693 O O . VAL A 1 95 ? 6.829 -11.757 -6.862 1.00 98.12 95 VAL A O 1
ATOM 696 N N . PRO A 1 96 ? 5.569 -12.122 -5.028 1.00 96.44 96 PRO A N 1
ATOM 697 C CA . PRO A 1 96 ? 6.518 -11.485 -4.135 1.00 96.44 96 PRO A CA 1
ATOM 698 C C . PRO A 1 96 ? 7.773 -12.335 -3.941 1.00 96.44 96 PRO A C 1
ATOM 700 O O . PRO A 1 96 ? 7.719 -13.564 -4.033 1.00 96.44 96 PRO A O 1
ATOM 703 N N . SER A 1 97 ? 8.885 -11.679 -3.603 1.00 95.12 97 SER A N 1
ATOM 704 C CA . SER A 1 97 ? 10.117 -12.380 -3.236 1.00 95.12 97 SER A CA 1
ATOM 705 C C . SER A 1 97 ? 9.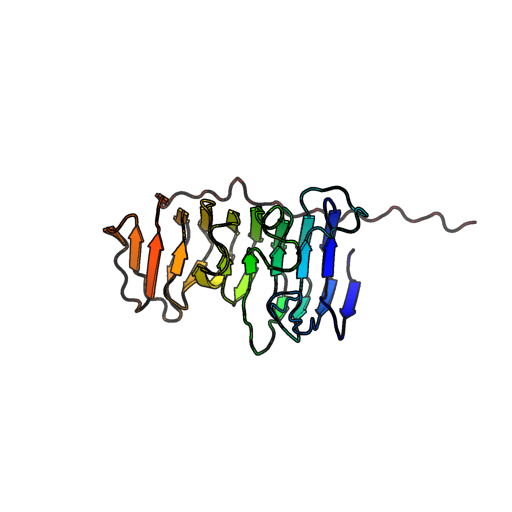878 -13.280 -2.023 1.00 95.12 97 SER A C 1
ATOM 707 O O . SER A 1 97 ? 8.994 -13.018 -1.207 1.00 95.12 97 SER A O 1
ATOM 709 N N . ALA A 1 98 ? 10.687 -14.328 -1.850 1.00 91.31 98 ALA A N 1
ATOM 710 C CA . ALA A 1 98 ? 10.526 -15.253 -0.722 1.00 91.31 98 ALA A CA 1
ATOM 711 C C . ALA A 1 98 ? 10.623 -14.555 0.649 1.00 91.31 98 ALA A C 1
ATOM 713 O O . ALA A 1 98 ? 9.984 -14.982 1.609 1.00 91.31 98 ALA A O 1
ATOM 714 N N . ALA A 1 99 ? 11.406 -13.474 0.737 1.00 89.56 99 ALA A N 1
ATOM 715 C CA . ALA A 1 99 ? 11.500 -12.646 1.936 1.00 89.56 99 ALA A CA 1
ATOM 716 C C . ALA A 1 99 ? 10.287 -11.715 2.121 1.00 89.56 99 ALA A C 1
ATOM 718 O O . ALA A 1 99 ? 10.011 -11.326 3.252 1.00 89.56 99 ALA A O 1
ATOM 719 N N . ASN A 1 100 ? 9.604 -11.348 1.027 1.00 88.00 100 ASN A N 1
ATOM 720 C CA . ASN A 1 100 ? 8.460 -10.434 0.944 1.00 88.00 100 ASN A CA 1
ATOM 721 C C . ASN A 1 100 ? 8.471 -9.314 2.007 1.00 88.00 100 ASN A C 1
ATOM 723 O O . ASN A 1 100 ? 7.581 -9.257 2.858 1.00 88.00 100 ASN A O 1
ATOM 727 N N . PRO A 1 101 ? 9.478 -8.423 1.998 1.00 87.88 101 PRO A N 1
ATOM 728 C CA . PRO A 1 101 ? 9.669 -7.461 3.077 1.00 87.88 101 PRO A CA 1
ATOM 729 C C . PRO A 1 101 ? 8.553 -6.408 3.150 1.00 87.88 101 PRO A C 1
ATOM 731 O O . PRO A 1 101 ? 8.385 -5.790 4.198 1.00 87.88 101 PRO A O 1
ATOM 734 N N . PHE A 1 102 ? 7.826 -6.166 2.051 1.00 98.06 102 PHE A N 1
ATOM 735 C CA . PHE A 1 102 ? 6.636 -5.313 1.999 1.00 98.06 102 PHE A CA 1
ATOM 736 C C . PHE A 1 102 ? 5.883 -5.471 0.670 1.00 98.06 102 PHE A C 1
ATOM 738 O O . PHE A 1 102 ? 6.474 -5.704 -0.387 1.00 98.06 102 PHE A O 1
ATOM 745 N N . LEU A 1 103 ? 4.574 -5.230 0.716 1.00 98.69 103 LEU A N 1
ATOM 746 C CA . LEU A 1 103 ? 3.755 -4.953 -0.461 1.00 98.69 103 LEU A CA 1
ATOM 747 C C . LEU A 1 103 ? 3.983 -3.515 -0.944 1.00 98.69 103 LEU A C 1
ATOM 749 O O . LEU A 1 103 ? 4.315 -3.288 -2.102 1.00 98.69 103 LEU A O 1
ATOM 753 N N . LEU A 1 104 ? 3.825 -2.537 -0.055 1.00 98.69 104 LEU A N 1
ATOM 754 C CA . LEU A 1 104 ? 3.988 -1.120 -0.373 1.00 98.69 104 LEU A CA 1
ATOM 755 C C . LEU A 1 104 ? 4.843 -0.460 0.695 1.00 98.69 104 LEU A C 1
ATOM 757 O O . LEU A 1 104 ? 4.605 -0.638 1.887 1.00 98.69 104 LEU A O 1
ATOM 761 N N . ARG A 1 105 ? 5.788 0.367 0.268 1.00 97.75 105 ARG A N 1
ATOM 762 C CA . ARG A 1 105 ? 6.507 1.274 1.149 1.00 97.75 105 ARG A CA 1
ATOM 763 C C . ARG A 1 105 ? 6.318 2.713 0.678 1.00 97.75 105 ARG A C 1
ATOM 765 O O . ARG A 1 105 ? 6.524 3.015 -0.491 1.00 97.75 105 ARG A O 1
ATOM 772 N N . ALA A 1 106 ? 5.915 3.591 1.587 1.00 96.00 106 ALA A N 1
ATOM 773 C CA . ALA A 1 106 ? 5.769 5.026 1.364 1.00 96.00 106 ALA A CA 1
ATOM 774 C C . ALA A 1 106 ? 6.566 5.757 2.446 1.00 96.00 106 ALA A C 1
ATOM 776 O O . ALA A 1 106 ? 6.022 6.144 3.483 1.00 96.00 106 ALA A O 1
ATOM 777 N N . THR A 1 107 ? 7.881 5.851 2.241 1.00 93.88 107 THR A N 1
ATOM 778 C CA . THR A 1 107 ? 8.798 6.426 3.229 1.00 93.88 107 THR A CA 1
ATOM 779 C C . THR A 1 107 ? 9.858 7.307 2.581 1.00 93.88 107 THR A C 1
ATOM 781 O O . THR A 1 107 ? 10.289 7.068 1.448 1.00 93.88 107 THR A O 1
ATOM 784 N N . GLY A 1 108 ? 10.359 8.276 3.341 1.00 89.94 108 GLY A N 1
ATOM 785 C CA . GLY A 1 108 ? 11.625 8.932 3.041 1.00 89.94 108 GLY A CA 1
ATOM 786 C C . GLY A 1 108 ? 12.791 7.937 3.038 1.00 89.94 108 GLY A C 1
ATOM 787 O O . GLY A 1 108 ? 12.664 6.810 3.533 1.00 89.94 108 GLY A O 1
ATOM 788 N N . ILE A 1 109 ? 13.919 8.369 2.465 1.00 88.06 109 ILE A N 1
ATOM 789 C CA . ILE A 1 109 ? 15.227 7.703 2.561 1.00 88.06 109 ILE A CA 1
ATOM 790 C C . ILE A 1 109 ? 16.355 8.727 2.659 1.00 88.06 109 ILE A C 1
ATOM 792 O O . ILE A 1 109 ? 16.179 9.894 2.296 1.00 88.06 109 ILE A O 1
ATOM 796 N N . SER A 1 110 ? 17.538 8.285 3.090 1.00 86.06 110 SER A N 1
ATOM 797 C CA . SER A 1 110 ? 18.676 9.177 3.337 1.00 86.06 110 SER A CA 1
ATOM 798 C C . SER A 1 110 ? 19.324 9.716 2.055 1.00 86.06 110 SER A C 1
ATOM 800 O O . SER A 1 110 ? 19.938 10.785 2.082 1.00 86.06 110 SER A O 1
ATOM 802 N N . ARG A 1 111 ? 19.139 9.023 0.920 1.00 83.12 111 ARG A N 1
ATOM 803 C CA . ARG A 1 111 ? 19.818 9.280 -0.364 1.00 83.12 111 ARG A CA 1
ATOM 804 C C . ARG A 1 111 ? 19.756 10.724 -0.859 1.00 83.12 111 ARG A C 1
ATOM 806 O O . ARG A 1 111 ? 20.735 11.213 -1.417 1.00 83.12 111 ARG A O 1
ATOM 813 N N . TRP A 1 112 ? 18.610 11.386 -0.704 1.00 76.12 112 TRP A N 1
ATOM 814 C CA . TRP A 1 112 ? 18.331 12.694 -1.317 1.00 76.12 112 TRP A CA 1
ATOM 815 C C . TRP A 1 112 ? 18.141 13.832 -0.297 1.00 76.12 112 TRP A C 1
ATOM 817 O O . TRP A 1 112 ? 17.762 14.942 -0.667 1.00 76.12 112 TRP A O 1
ATOM 827 N N . SER A 1 113 ? 18.501 13.596 0.973 1.00 65.12 113 SER A N 1
ATOM 828 C CA . SER A 1 113 ? 18.456 14.548 2.099 1.00 65.12 113 SER A CA 1
ATOM 829 C C . SER A 1 113 ? 17.059 15.076 2.503 1.00 65.12 113 SER A C 1
ATOM 831 O O . SER A 1 113 ? 16.032 14.830 1.868 1.00 65.12 113 SER A O 1
ATOM 833 N N . ASN A 1 114 ? 17.018 15.758 3.650 1.00 57.62 114 ASN A N 1
ATOM 834 C CA . ASN A 1 114 ? 15.841 16.099 4.463 1.00 57.62 114 ASN A CA 1
ATOM 835 C C . ASN A 1 114 ? 14.887 17.149 3.858 1.00 57.62 114 ASN A C 1
ATOM 837 O O . ASN A 1 114 ? 13.813 17.369 4.415 1.00 57.62 114 ASN A O 1
ATOM 841 N N . SER A 1 115 ? 15.237 17.784 2.736 1.00 55.69 115 SER A N 1
ATOM 842 C CA . SER A 1 115 ? 14.380 18.779 2.072 1.00 55.69 115 SER A CA 1
ATOM 843 C C . SER A 1 115 ? 13.567 18.240 0.887 1.00 55.69 115 SER A C 1
ATOM 845 O O . SER A 1 115 ? 12.787 18.999 0.320 1.00 55.69 115 SER A O 1
ATOM 847 N N . TYR A 1 116 ? 13.700 16.955 0.531 1.00 58.03 116 TYR A N 1
ATOM 848 C CA . TYR A 1 116 ? 13.020 16.367 -0.641 1.00 58.03 116 TYR A CA 1
ATOM 849 C C . TYR A 1 116 ? 12.324 15.022 -0.376 1.00 58.03 116 TYR A C 1
ATOM 851 O O . TYR A 1 116 ? 11.596 14.512 -1.218 1.00 58.03 116 TYR A O 1
ATOM 859 N N . SER A 1 117 ? 12.441 14.477 0.833 1.00 65.12 117 SER A N 1
ATOM 860 C CA . SER A 1 117 ? 11.953 13.133 1.169 1.00 65.12 117 SER A CA 1
ATOM 861 C C . SER A 1 117 ? 10.453 13.058 1.490 1.00 65.12 117 SER A C 1
ATOM 863 O O . SER A 1 117 ? 9.901 11.965 1.561 1.00 65.12 117 SER A O 1
ATOM 865 N N . ALA A 1 118 ? 9.770 14.190 1.677 1.00 74.12 118 ALA A N 1
ATOM 866 C CA . ALA A 1 118 ? 8.365 14.227 2.072 1.00 74.12 118 ALA A CA 1
ATOM 867 C C . ALA A 1 118 ? 7.416 14.184 0.863 1.00 74.12 118 ALA A C 1
ATOM 869 O O . ALA A 1 118 ? 7.038 15.226 0.332 1.00 74.12 118 ALA A O 1
ATOM 870 N N . MET A 1 119 ? 6.899 13.011 0.507 1.00 87.81 119 MET A N 1
ATOM 871 C CA . MET A 1 119 ? 5.974 12.848 -0.630 1.00 87.81 119 MET A CA 1
ATOM 872 C C . MET A 1 119 ? 4.521 12.602 -0.213 1.00 87.81 119 MET A C 1
ATOM 874 O O . MET A 1 119 ? 4.199 12.595 0.980 1.00 87.81 119 MET A O 1
ATOM 878 N N . LYS A 1 120 ? 3.648 12.370 -1.189 1.00 92.88 120 LYS A N 1
ATOM 879 C CA . LYS A 1 120 ? 2.357 11.697 -1.056 1.00 92.88 120 LYS A CA 1
ATOM 880 C C . LYS A 1 120 ? 2.330 10.474 -1.966 1.00 92.88 120 LYS A C 1
ATOM 882 O O . LYS A 1 120 ? 2.561 10.595 -3.161 1.00 92.88 120 LYS A O 1
ATOM 887 N N . THR A 1 121 ? 2.022 9.315 -1.402 1.00 97.25 121 THR A N 1
ATOM 888 C CA . THR A 1 121 ? 1.770 8.090 -2.161 1.00 97.25 121 THR A CA 1
ATOM 889 C C . THR A 1 121 ? 0.277 7.799 -2.171 1.00 97.25 121 THR A C 1
ATOM 891 O O . THR A 1 121 ? -0.350 7.752 -1.113 1.00 97.25 121 THR A O 1
ATOM 894 N N . HIS A 1 122 ? -0.288 7.579 -3.353 1.00 98.44 122 HIS A N 1
ATOM 895 C CA . HIS A 1 122 ? -1.665 7.149 -3.552 1.00 98.44 122 HIS A CA 1
ATOM 896 C C . HIS A 1 122 ? -1.673 5.804 -4.277 1.00 98.44 122 HIS A C 1
ATOM 898 O O . HIS A 1 122 ? -1.299 5.701 -5.440 1.00 98.44 122 HIS A O 1
ATOM 904 N N . PHE A 1 123 ? -2.064 4.755 -3.566 1.00 98.81 123 PHE A N 1
ATOM 905 C CA . PHE A 1 123 ? -2.093 3.389 -4.068 1.00 98.81 123 PHE A CA 1
ATOM 906 C C . PHE A 1 123 ? -3.542 2.924 -4.204 1.00 98.81 123 PHE A C 1
ATOM 908 O O . PHE A 1 123 ? -4.278 2.901 -3.223 1.00 98.81 123 PHE A O 1
ATOM 915 N N . THR A 1 124 ? -3.962 2.548 -5.407 1.00 98.88 124 THR A N 1
ATOM 916 C CA . THR A 1 124 ? -5.279 1.959 -5.668 1.00 98.88 124 THR A CA 1
ATOM 917 C C . THR A 1 124 ? -5.117 0.529 -6.165 1.00 98.88 124 THR A C 1
ATOM 919 O O . THR A 1 124 ? -4.439 0.280 -7.162 1.00 98.88 124 THR A O 1
ATOM 922 N N . ALA A 1 125 ? -5.780 -0.402 -5.485 1.00 98.88 125 ALA A N 1
ATOM 923 C CA . ALA A 1 125 ? -5.899 -1.789 -5.905 1.00 98.88 125 ALA A CA 1
ATOM 924 C C . ALA A 1 125 ? -7.370 -2.115 -6.186 1.00 98.88 125 ALA A C 1
ATOM 926 O O . ALA A 1 125 ? -8.216 -2.062 -5.288 1.00 98.88 125 ALA A O 1
ATOM 927 N N . GLU A 1 126 ? -7.672 -2.469 -7.431 1.00 98.69 126 GLU A N 1
ATOM 928 C CA . GLU A 1 126 ? -9.024 -2.774 -7.902 1.00 98.69 126 GLU A CA 1
ATOM 929 C C . GLU A 1 126 ? -9.115 -4.237 -8.341 1.00 98.69 126 GLU A C 1
ATOM 931 O O . GLU A 1 126 ? -8.312 -4.689 -9.151 1.00 98.69 126 GLU A O 1
ATOM 936 N N . ASP A 1 127 ? -10.084 -4.987 -7.813 1.00 98.62 127 ASP A N 1
ATOM 937 C CA . ASP A 1 127 ? -10.268 -6.416 -8.119 1.00 98.62 127 ASP A CA 1
ATOM 938 C C . ASP A 1 127 ? -8.960 -7.231 -7.999 1.00 98.62 127 ASP A C 1
ATOM 940 O O . ASP A 1 127 ? -8.620 -8.066 -8.840 1.00 98.62 127 ASP A O 1
ATOM 944 N N . GLN A 1 128 ? -8.191 -6.948 -6.947 1.00 98.62 128 GLN A N 1
ATOM 945 C CA . GLN A 1 128 ? -6.821 -7.421 -6.778 1.00 98.62 128 GLN A CA 1
ATOM 946 C C . GLN A 1 128 ? -6.693 -8.366 -5.580 1.00 98.62 128 GLN A C 1
ATOM 948 O O . GLN A 1 128 ? -7.231 -8.103 -4.512 1.00 98.62 128 GLN A O 1
ATOM 953 N N . THR A 1 129 ? -5.915 -9.441 -5.707 1.00 98.50 129 THR A N 1
ATOM 954 C CA . THR A 1 129 ? -5.453 -10.219 -4.543 1.00 98.50 129 THR A CA 1
ATOM 955 C C . THR A 1 129 ? -3.978 -9.926 -4.313 1.00 98.50 129 THR A C 1
ATOM 957 O O . THR A 1 129 ? -3.185 -10.002 -5.251 1.00 98.50 129 THR A O 1
ATOM 960 N N . MET A 1 130 ? -3.606 -9.541 -3.093 1.00 98.31 130 MET A N 1
ATOM 961 C CA . MET A 1 130 ? -2.239 -9.122 -2.775 1.00 98.31 130 MET A CA 1
ATOM 962 C C . MET A 1 130 ? -1.859 -9.430 -1.327 1.00 98.31 130 MET A C 1
ATOM 964 O O . MET A 1 130 ? -2.706 -9.419 -0.430 1.00 98.31 130 MET A O 1
ATOM 968 N N . SER A 1 131 ? -0.572 -9.685 -1.094 1.00 98.00 131 SER A N 1
ATOM 969 C CA . SER A 1 131 ? -0.026 -10.011 0.224 1.00 98.00 131 SER A CA 1
ATOM 970 C C . SER A 1 131 ? 1.267 -9.263 0.519 1.00 98.00 131 SER A C 1
ATOM 972 O O . SER A 1 131 ? 2.089 -9.084 -0.378 1.00 98.00 131 SER A O 1
ATOM 974 N N . GLY A 1 132 ? 1.482 -8.926 1.786 1.00 98.44 132 GLY A N 1
ATOM 975 C CA . GLY A 1 132 ? 2.664 -8.221 2.276 1.00 98.44 132 GLY A CA 1
ATOM 976 C C . GLY A 1 132 ? 2.277 -6.957 3.034 1.00 98.44 132 GLY A C 1
ATOM 977 O O . GLY A 1 132 ? 1.162 -6.447 2.895 1.00 98.44 132 GLY A O 1
ATOM 978 N N . ASP A 1 133 ? 3.202 -6.455 3.843 1.00 98.75 133 ASP A N 1
ATOM 979 C CA . ASP A 1 133 ? 2.937 -5.309 4.709 1.00 98.75 133 ASP A CA 1
ATOM 980 C C . ASP A 1 133 ? 2.951 -3.986 3.940 1.00 98.75 133 ASP A C 1
ATOM 982 O O . ASP A 1 133 ? 3.656 -3.822 2.941 1.00 98.75 133 ASP A O 1
ATOM 986 N N . ILE A 1 134 ? 2.172 -3.024 4.427 1.00 98.81 134 ILE A N 1
ATOM 987 C CA . ILE A 1 134 ? 2.236 -1.632 3.993 1.00 98.81 134 ILE A CA 1
ATOM 988 C C . ILE A 1 134 ? 3.025 -0.860 5.045 1.00 98.81 134 ILE A C 1
ATOM 990 O O . ILE A 1 134 ? 2.584 -0.722 6.185 1.00 98.81 134 ILE A O 1
ATOM 994 N N . ILE A 1 135 ? 4.189 -0.346 4.659 1.00 98.56 135 ILE A N 1
ATOM 995 C CA . ILE A 1 135 ? 5.086 0.407 5.535 1.00 98.56 135 ILE A CA 1
ATOM 996 C C . ILE A 1 135 ? 5.015 1.887 5.167 1.00 98.56 135 ILE A C 1
ATOM 998 O O . ILE A 1 135 ? 5.287 2.268 4.030 1.00 98.56 135 ILE A O 1
ATOM 1002 N N . HIS A 1 136 ? 4.697 2.743 6.130 1.00 97.81 136 HIS A N 1
ATOM 1003 C CA . HIS A 1 136 ? 4.645 4.196 5.940 1.00 97.81 136 HIS A CA 1
ATOM 1004 C C . HIS A 1 136 ? 5.321 4.920 7.086 1.00 97.81 136 HIS A C 1
ATOM 1006 O O . HIS A 1 136 ? 5.466 4.372 8.171 1.00 97.81 136 HIS A O 1
ATOM 1012 N N . ASP A 1 137 ? 5.754 6.146 6.845 1.00 95.88 137 ASP A N 1
ATOM 1013 C CA . ASP A 1 137 ? 6.276 7.024 7.882 1.00 95.88 137 ASP A CA 1
ATOM 1014 C C . ASP A 1 137 ? 5.373 8.256 8.051 1.00 95.88 137 ASP A C 1
ATOM 1016 O O . ASP A 1 137 ? 4.349 8.379 7.381 1.00 95.88 137 ASP A O 1
ATOM 1020 N N . THR A 1 138 ? 5.714 9.160 8.972 1.00 95.12 138 THR A N 1
ATOM 1021 C CA . THR A 1 138 ? 4.930 10.395 9.176 1.00 95.12 138 THR A CA 1
ATOM 1022 C C . THR A 1 138 ? 5.528 11.611 8.468 1.00 95.12 138 THR A C 1
ATOM 1024 O O . THR A 1 138 ? 4.951 12.700 8.504 1.00 95.12 138 THR A O 1
ATOM 1027 N N . MET A 1 139 ? 6.666 11.453 7.791 1.00 92.56 139 MET A N 1
ATOM 1028 C CA . MET A 1 139 ? 7.218 12.462 6.885 1.00 92.56 139 MET A CA 1
ATOM 1029 C C . MET A 1 139 ? 6.476 12.473 5.536 1.00 92.56 139 MET A C 1
ATOM 1031 O O . MET A 1 139 ? 6.346 13.523 4.898 1.00 92.56 139 MET A O 1
ATOM 1035 N N . SER A 1 140 ? 5.948 11.320 5.134 1.00 93.12 140 SER A N 1
ATOM 1036 C CA . SER A 1 140 ? 5.276 11.028 3.870 1.00 93.12 140 SER A CA 1
ATOM 1037 C C . SER A 1 140 ? 3.774 10.837 4.081 1.00 93.12 140 SER A C 1
ATOM 1039 O O . SER A 1 140 ? 3.318 10.388 5.125 1.00 93.12 140 SER A O 1
ATOM 1041 N N . GLY A 1 141 ? 2.975 11.235 3.094 1.00 95.94 141 GLY A N 1
ATOM 1042 C CA . GLY A 1 141 ? 1.539 10.986 3.083 1.00 95.94 141 GLY A CA 1
ATOM 1043 C C . GLY A 1 141 ? 1.251 9.659 2.401 1.00 95.94 141 GLY A C 1
ATOM 1044 O O . GLY A 1 141 ? 1.901 9.334 1.407 1.00 95.94 141 GLY A O 1
ATOM 1045 N N . LEU A 1 142 ? 0.256 8.930 2.894 1.00 98.44 142 LEU A N 1
ATOM 1046 C CA . LEU A 1 142 ? -0.204 7.684 2.289 1.00 98.44 142 LEU A CA 1
ATOM 1047 C C . LEU A 1 142 ? -1.730 7.687 2.159 1.00 98.44 142 LEU A C 1
ATOM 1049 O O . LEU A 1 142 ? -2.438 7.930 3.134 1.00 98.44 142 LEU A O 1
ATOM 1053 N N . THR A 1 143 ? -2.225 7.329 0.980 1.00 98.81 143 THR A N 1
ATOM 1054 C CA . THR A 1 143 ? -3.619 6.945 0.742 1.00 98.81 143 THR A CA 1
ATOM 1055 C C . THR A 1 143 ? -3.638 5.588 0.054 1.00 98.81 143 THR A C 1
ATOM 1057 O O . THR A 1 143 ? -2.981 5.411 -0.970 1.00 98.81 143 THR A O 1
ATOM 1060 N N . VAL A 1 144 ? -4.389 4.639 0.606 1.00 98.88 144 VAL A N 1
ATOM 1061 C CA . VAL A 1 144 ? -4.608 3.307 0.036 1.00 98.88 144 VAL A CA 1
ATOM 1062 C C . VAL A 1 144 ? -6.099 3.114 -0.196 1.00 98.88 144 VAL A C 1
ATOM 1064 O O . VAL A 1 144 ? -6.875 3.186 0.754 1.00 98.88 144 VAL A O 1
ATOM 1067 N N . ASP A 1 145 ? -6.489 2.833 -1.433 1.00 98.88 145 ASP A N 1
ATOM 1068 C CA . ASP A 1 145 ? -7.860 2.500 -1.808 1.00 98.88 145 ASP A CA 1
ATOM 1069 C C . ASP A 1 145 ? -7.951 1.033 -2.227 1.00 98.88 145 ASP A C 1
ATOM 1071 O O . ASP A 1 145 ? -7.322 0.606 -3.198 1.00 98.88 145 ASP A O 1
ATOM 1075 N N . LEU A 1 146 ? -8.752 0.258 -1.494 1.00 98.81 146 LEU A N 1
ATOM 1076 C CA . LEU A 1 146 ? -9.114 -1.110 -1.854 1.00 98.81 146 LEU A CA 1
ATOM 1077 C C . LEU A 1 146 ? -10.516 -1.090 -2.461 1.00 98.81 146 LEU A C 1
ATOM 1079 O O . LEU A 1 146 ? -11.500 -0.866 -1.754 1.00 98.81 146 LEU A O 1
ATOM 1083 N N . VAL A 1 147 ? -10.599 -1.301 -3.771 1.00 98.50 147 VAL A N 1
ATOM 1084 C CA . VAL A 1 147 ? -11.824 -1.122 -4.564 1.00 98.50 147 VAL A CA 1
ATOM 1085 C C . VAL A 1 147 ? -12.232 -2.440 -5.220 1.00 98.50 147 VAL A C 1
ATOM 1087 O O . VAL A 1 147 ? -11.400 -3.317 -5.448 1.00 98.50 147 VAL A O 1
ATOM 1090 N N . GLY A 1 148 ? -13.520 -2.602 -5.526 1.00 97.88 148 GLY A N 1
ATOM 1091 C CA . GLY A 1 148 ? -14.028 -3.836 -6.126 1.00 97.88 148 GLY A CA 1
ATOM 1092 C C . GLY A 1 148 ? -13.878 -5.026 -5.177 1.00 97.88 148 GLY A C 1
ATOM 1093 O O . GLY A 1 148 ? -14.024 -4.870 -3.964 1.00 97.88 148 GLY A O 1
ATOM 1094 N N . SER A 1 149 ? -13.577 -6.211 -5.706 1.00 98.25 149 SER A N 1
ATOM 1095 C CA . SER A 1 149 ? -13.374 -7.427 -4.902 1.00 98.25 149 SER A CA 1
ATOM 1096 C C . SER A 1 149 ? -11.942 -7.574 -4.364 1.00 98.25 149 SER A C 1
ATOM 1098 O O . SER A 1 149 ? -11.443 -8.693 -4.217 1.00 98.25 149 SER A O 1
ATOM 1100 N N . THR A 1 150 ? -11.245 -6.461 -4.110 1.00 98.88 150 THR A N 1
ATOM 1101 C CA . THR A 1 150 ? -9.846 -6.481 -3.667 1.00 98.88 150 THR A CA 1
ATOM 1102 C C . THR A 1 150 ? -9.686 -7.126 -2.292 1.00 98.88 150 THR A C 1
ATOM 1104 O O . THR A 1 150 ? -10.361 -6.754 -1.335 1.00 98.88 150 THR A O 1
ATOM 1107 N N . THR A 1 151 ? -8.739 -8.056 -2.176 1.00 98.88 151 THR A N 1
ATOM 1108 C CA . THR A 1 151 ? -8.305 -8.662 -0.915 1.00 98.88 151 THR A CA 1
ATOM 1109 C C . THR A 1 151 ? -6.832 -8.364 -0.658 1.00 98.88 151 THR A C 1
ATOM 1111 O O . THR A 1 151 ? -5.958 -8.782 -1.419 1.00 98.88 151 THR A O 1
ATOM 1114 N N . TRP A 1 152 ? -6.550 -7.694 0.457 1.00 98.88 152 TRP A N 1
ATOM 1115 C CA . TRP A 1 152 ? -5.197 -7.477 0.963 1.00 98.88 152 TRP A CA 1
ATOM 1116 C C . TRP A 1 152 ? -4.934 -8.348 2.192 1.00 98.88 152 TRP A C 1
ATOM 1118 O O . TRP A 1 152 ? -5.709 -8.317 3.143 1.00 98.88 152 TRP A O 1
ATOM 1128 N N . THR A 1 153 ? -3.839 -9.109 2.188 1.00 98.88 153 THR A N 1
ATOM 1129 C CA . THR A 1 153 ? -3.351 -9.867 3.353 1.00 98.88 153 THR A CA 1
ATOM 1130 C C . THR A 1 153 ? -2.047 -9.262 3.872 1.00 98.88 153 THR A C 1
ATOM 1132 O O . THR A 1 153 ? -1.018 -9.375 3.209 1.00 98.88 153 THR A O 1
ATOM 1135 N N . GLY A 1 154 ? -2.064 -8.620 5.037 1.00 98.69 154 GLY A N 1
ATOM 1136 C CA . GLY A 1 154 ? -0.889 -7.919 5.567 1.00 98.69 154 GLY A CA 1
ATOM 1137 C C . GLY A 1 154 ? -1.191 -7.041 6.779 1.00 98.69 154 GLY A C 1
ATOM 1138 O O . GLY A 1 154 ? -2.321 -7.018 7.277 1.00 98.69 154 GLY A O 1
ATOM 1139 N N . ALA A 1 155 ? -0.190 -6.289 7.234 1.00 98.88 155 ALA A N 1
ATOM 1140 C CA . ALA A 1 155 ? -0.314 -5.289 8.291 1.00 98.88 155 ALA A CA 1
ATOM 1141 C C . ALA A 1 155 ? 0.083 -3.879 7.812 1.00 98.88 155 ALA A C 1
ATOM 1143 O O . ALA A 1 155 ? 0.837 -3.712 6.855 1.00 98.88 155 ALA A O 1
ATOM 1144 N N . SER A 1 156 ? -0.424 -2.848 8.495 1.00 98.75 156 SER A N 1
ATOM 1145 C CA . SER A 1 156 ? -0.018 -1.446 8.300 1.00 98.75 156 SER A CA 1
ATOM 1146 C C . SER A 1 156 ? 0.975 -1.035 9.383 1.00 98.75 156 SER A C 1
ATOM 1148 O O . SER A 1 156 ? 0.595 -0.870 10.546 1.00 98.75 156 SER A O 1
ATOM 1150 N N . ILE A 1 157 ? 2.234 -0.831 9.001 1.00 98.56 157 ILE A N 1
ATOM 1151 C CA . ILE A 1 157 ? 3.355 -0.600 9.914 1.00 98.56 157 ILE A CA 1
ATOM 1152 C C . ILE A 1 157 ? 3.859 0.839 9.794 1.00 98.56 157 ILE A C 1
ATOM 1154 O O . ILE A 1 157 ? 4.211 1.303 8.708 1.00 98.56 157 ILE A O 1
ATOM 1158 N N . VAL A 1 158 ? 3.943 1.533 10.933 1.00 98.12 158 VAL A N 1
ATOM 1159 C CA . VAL A 1 158 ? 4.553 2.866 11.015 1.00 98.12 158 VAL A CA 1
ATOM 1160 C C . VAL A 1 158 ? 6.062 2.717 11.194 1.00 98.12 158 VAL A C 1
ATOM 1162 O O . VAL A 1 158 ? 6.540 2.270 12.235 1.00 98.12 158 VAL A O 1
ATOM 1165 N N . SER A 1 159 ? 6.818 3.128 10.186 1.00 95.88 159 SER A N 1
ATOM 1166 C CA . SER A 1 159 ? 8.254 3.343 10.269 1.00 95.88 159 SER A CA 1
ATOM 1167 C C . SER A 1 159 ? 8.554 4.609 11.072 1.00 95.88 159 SER A C 1
ATOM 1169 O O . SER A 1 159 ? 8.011 5.680 10.806 1.00 95.88 159 SER A O 1
ATOM 1171 N N . THR A 1 160 ? 9.467 4.500 12.035 1.00 94.19 160 THR A N 1
ATOM 1172 C CA . THR A 1 160 ? 9.947 5.629 12.848 1.00 94.19 160 THR A CA 1
ATOM 1173 C C . THR A 1 160 ? 11.229 6.259 12.301 1.00 94.19 160 THR A C 1
ATOM 1175 O O . THR A 1 160 ? 11.752 7.191 12.907 1.00 94.19 160 THR A O 1
ATOM 1178 N N . SER A 1 161 ? 11.734 5.778 11.157 1.00 89.69 161 SER A N 1
ATOM 1179 C CA . SER A 1 161 ? 12.986 6.258 10.555 1.00 89.69 161 SER A CA 1
ATOM 1180 C C . SER A 1 161 ? 12.919 7.724 10.121 1.00 89.69 161 SER A C 1
ATOM 1182 O O . SER A 1 161 ? 13.915 8.433 10.234 1.00 89.69 161 SER A O 1
ATOM 1184 N N . TYR A 1 162 ? 11.753 8.182 9.658 1.00 90.56 162 TYR A N 1
ATOM 1185 C CA . TYR A 1 162 ? 11.546 9.542 9.163 1.00 90.56 162 TYR A CA 1
ATOM 1186 C C . TYR A 1 162 ? 10.226 10.089 9.695 1.00 90.56 162 TYR A C 1
ATOM 1188 O O . TYR A 1 162 ? 9.145 9.633 9.335 1.00 90.56 162 TYR A O 1
ATOM 1196 N N . THR A 1 163 ? 10.297 11.065 10.591 1.00 91.69 163 THR A N 1
ATOM 1197 C CA . THR A 1 163 ? 9.117 11.564 11.298 1.00 91.69 163 THR A CA 1
ATOM 1198 C C . THR A 1 163 ? 8.677 12.931 10.784 1.00 91.69 163 THR A C 1
ATOM 1200 O O . THR A 1 163 ? 9.477 13.756 10.344 1.00 91.69 163 THR A O 1
ATOM 1203 N N . GLY A 1 164 ? 7.373 13.167 10.837 1.00 91.75 164 GLY A N 1
ATOM 1204 C CA . GLY A 1 164 ? 6.716 14.405 10.444 1.00 91.75 164 GLY A CA 1
ATOM 1205 C C . GLY A 1 164 ? 5.272 14.432 10.946 1.00 91.75 164 GLY A C 1
ATOM 1206 O O . GLY A 1 164 ? 4.953 13.847 11.981 1.00 91.75 164 GLY A O 1
ATOM 1207 N N . SER A 1 165 ? 4.399 15.122 10.216 1.00 93.19 165 SER A N 1
ATOM 1208 C CA . SER A 1 165 ? 2.983 15.313 10.565 1.00 93.19 165 SER A CA 1
ATOM 1209 C C . SER A 1 165 ? 2.011 14.910 9.453 1.00 93.19 165 SER A C 1
ATOM 1211 O O . SER A 1 165 ? 0.828 15.250 9.512 1.00 93.19 165 SER A O 1
ATOM 1213 N N . LYS A 1 166 ? 2.493 14.213 8.416 1.00 95.06 166 LYS A N 1
ATOM 1214 C CA . LYS A 1 166 ? 1.634 13.714 7.343 1.00 95.06 166 LYS A CA 1
ATOM 1215 C C . LYS A 1 166 ? 0.815 12.518 7.819 1.00 95.06 166 LYS A C 1
ATOM 1217 O O . LYS A 1 166 ? 1.126 11.871 8.817 1.00 95.06 166 LYS A O 1
ATOM 1222 N N . THR A 1 167 ? -0.277 12.275 7.106 1.00 97.19 167 THR A N 1
ATOM 1223 C CA . THR A 1 167 ? -1.282 11.285 7.475 1.00 97.19 167 THR A CA 1
ATOM 1224 C C . THR A 1 167 ? -1.238 10.082 6.547 1.00 97.19 167 THR A C 1
ATOM 1226 O O . THR A 1 167 ? -0.869 10.171 5.374 1.00 97.19 167 THR A O 1
ATOM 1229 N N . SER A 1 168 ? -1.679 8.958 7.092 1.00 98.44 168 SER A N 1
ATOM 1230 C CA . SER A 1 168 ? -1.872 7.704 6.381 1.00 98.44 168 SER A CA 1
ATOM 1231 C C . SER A 1 168 ? -3.345 7.303 6.433 1.00 98.44 168 SER A C 1
ATOM 1233 O O . SER A 1 168 ? -3.962 7.308 7.499 1.00 98.44 168 SER A O 1
ATOM 1235 N N . THR A 1 169 ? -3.934 7.005 5.280 1.00 98.81 169 THR A N 1
ATOM 1236 C CA . THR A 1 169 ? -5.363 6.716 5.123 1.00 98.81 169 THR A CA 1
ATOM 1237 C C . THR A 1 169 ? -5.548 5.402 4.382 1.00 98.81 169 THR A C 1
ATOM 1239 O O . THR A 1 169 ? -4.941 5.205 3.333 1.00 98.81 169 THR A O 1
ATOM 1242 N N . ILE A 1 170 ? -6.406 4.527 4.905 1.00 98.88 170 ILE A N 1
ATOM 1243 C CA . ILE A 1 170 ? -6.854 3.318 4.206 1.00 98.88 170 ILE A CA 1
ATOM 1244 C C . ILE A 1 170 ? -8.371 3.397 4.031 1.00 98.88 170 ILE A C 1
ATOM 1246 O O . ILE A 1 170 ? -9.110 3.543 5.008 1.00 98.88 170 ILE A O 1
ATOM 1250 N N . ASN A 1 171 ? -8.822 3.283 2.785 1.00 98.88 171 ASN A N 1
ATOM 1251 C CA . ASN A 1 171 ? -10.222 3.204 2.397 1.00 98.88 171 ASN A CA 1
ATOM 1252 C C . ASN A 1 171 ? -10.516 1.785 1.893 1.00 98.88 171 ASN A C 1
ATOM 1254 O O . ASN A 1 171 ? -9.903 1.319 0.933 1.00 98.88 171 ASN A O 1
ATOM 1258 N N . LEU A 1 172 ? -11.459 1.097 2.534 1.00 98.75 172 LEU A N 1
ATOM 1259 C CA . LEU A 1 172 ? -11.956 -0.203 2.100 1.00 98.75 172 LEU A CA 1
ATOM 1260 C C . LEU A 1 172 ? -13.354 -0.009 1.530 1.00 98.75 172 LEU A C 1
ATOM 1262 O O . LEU A 1 172 ? -14.280 0.330 2.274 1.00 98.75 172 LEU A O 1
ATOM 1266 N N . GLY A 1 173 ? -13.497 -0.246 0.228 1.00 98.69 173 GLY A N 1
ATOM 1267 C CA . GLY A 1 173 ? -14.793 -0.291 -0.433 1.00 98.69 173 GLY A CA 1
ATOM 1268 C C . GLY A 1 173 ? -15.648 -1.455 0.073 1.00 98.69 173 GLY A C 1
ATOM 1269 O O . GLY A 1 173 ? -15.148 -2.410 0.668 1.00 98.69 173 GLY A O 1
ATOM 1270 N N . SER A 1 174 ? -16.952 -1.385 -0.186 1.00 98.19 174 SER A N 1
ATOM 1271 C CA . SER A 1 174 ? -17.946 -2.347 0.333 1.00 98.19 174 SER A CA 1
ATOM 1272 C C . SER A 1 174 ? -17.643 -3.835 0.085 1.00 98.19 174 SER A C 1
ATOM 1274 O O . SER A 1 174 ? -17.939 -4.671 0.936 1.00 98.19 174 SER A O 1
ATOM 1276 N N . ASN A 1 175 ? -17.028 -4.170 -1.052 1.00 98.31 175 ASN A N 1
ATOM 1277 C CA . ASN A 1 175 ? -16.679 -5.549 -1.420 1.00 98.31 175 ASN A CA 1
ATOM 1278 C C . ASN A 1 175 ? -15.209 -5.906 -1.142 1.00 98.31 175 ASN A C 1
ATOM 1280 O O . ASN A 1 175 ? -14.790 -7.033 -1.414 1.00 98.31 175 ASN A O 1
ATOM 1284 N N . ALA A 1 176 ? -14.429 -4.966 -0.607 1.00 98.81 176 ALA A N 1
ATOM 1285 C CA . ALA A 1 176 ? -13.025 -5.181 -0.311 1.00 98.81 176 ALA A CA 1
ATOM 1286 C C . ALA A 1 176 ? -12.836 -5.905 1.028 1.00 98.81 176 ALA A C 1
ATOM 1288 O O . ALA A 1 176 ? -13.651 -5.812 1.955 1.00 98.81 176 ALA A O 1
ATOM 1289 N N . LYS A 1 177 ? -11.713 -6.612 1.141 1.00 98.88 177 LYS A N 1
ATOM 1290 C CA . LYS A 1 177 ? -11.340 -7.376 2.328 1.00 98.88 177 LYS A CA 1
ATOM 1291 C C . LYS A 1 177 ? -9.901 -7.089 2.741 1.00 98.88 177 LYS A C 1
ATOM 1293 O O . LYS A 1 177 ? -8.987 -7.141 1.923 1.00 98.88 177 LYS A O 1
ATOM 1298 N N . TRP A 1 178 ? -9.693 -6.872 4.032 1.00 98.88 178 TRP A N 1
ATOM 1299 C CA . TRP A 1 178 ? -8.371 -6.863 4.648 1.00 98.88 178 TRP A CA 1
ATOM 1300 C C . TRP A 1 178 ? -8.250 -8.039 5.618 1.00 98.88 178 TRP A C 1
ATOM 1302 O O . TRP A 1 178 ? -8.985 -8.141 6.601 1.00 98.88 178 TRP A O 1
ATOM 1312 N N . ILE A 1 179 ? -7.332 -8.950 5.301 1.00 98.94 179 ILE A N 1
ATOM 1313 C CA . ILE A 1 179 ? -6.899 -10.053 6.152 1.00 98.94 179 ILE A CA 1
ATOM 1314 C C . ILE A 1 179 ? -5.671 -9.579 6.938 1.00 98.94 179 ILE A C 1
ATOM 1316 O O . ILE A 1 179 ? -4.572 -9.472 6.396 1.00 98.94 179 ILE A O 1
ATOM 1320 N N . VAL A 1 180 ? -5.867 -9.254 8.209 1.00 98.88 180 VAL A N 1
ATOM 1321 C CA . VAL A 1 180 ? -4.841 -8.678 9.080 1.00 98.88 180 VAL A CA 1
ATOM 1322 C C . VAL A 1 180 ? -3.900 -9.772 9.575 1.00 98.88 180 VAL A C 1
ATOM 1324 O O . VAL A 1 180 ? -4.346 -10.798 10.092 1.00 98.88 180 VAL A O 1
ATOM 1327 N N . THR A 1 181 ? -2.596 -9.542 9.430 1.00 98.69 181 THR A N 1
ATOM 1328 C CA . THR A 1 181 ? -1.530 -10.479 9.837 1.00 98.69 181 THR A CA 1
ATOM 1329 C C . THR A 1 181 ? -0.722 -10.000 11.043 1.00 98.69 181 THR A C 1
ATOM 1331 O O . THR A 1 181 ? 0.146 -10.722 11.532 1.00 98.69 181 THR A O 1
ATOM 1334 N N . GLY A 1 182 ? -0.994 -8.791 11.532 1.00 98.75 182 GLY A N 1
ATOM 1335 C CA . GLY A 1 182 ? -0.264 -8.172 12.628 1.00 98.75 182 GLY A CA 1
ATOM 1336 C C . GLY A 1 182 ? -0.945 -6.905 13.130 1.00 98.75 182 GLY A C 1
ATOM 1337 O O . GLY A 1 182 ? -1.797 -6.322 12.451 1.00 98.75 182 GLY A O 1
ATOM 1338 N N . ASP A 1 183 ? -0.545 -6.467 14.323 1.00 98.88 183 ASP A N 1
ATOM 1339 C CA . ASP A 1 183 ? -0.990 -5.186 14.863 1.00 98.88 183 ASP A CA 1
ATOM 1340 C C . ASP A 1 183 ? -0.660 -4.061 13.887 1.00 98.88 183 ASP A C 1
ATOM 1342 O O . ASP A 1 183 ? 0.438 -3.978 13.336 1.00 98.88 183 ASP A O 1
ATOM 1346 N N . SER A 1 184 ? -1.644 -3.204 13.653 1.00 98.88 184 SER A N 1
ATOM 1347 C CA . SER A 1 184 ? -1.581 -2.199 12.601 1.00 98.88 184 SER A CA 1
ATOM 1348 C C . SER A 1 184 ? -1.846 -0.817 13.167 1.00 98.88 184 SER A C 1
ATOM 1350 O O . SER A 1 184 ? -2.712 -0.643 14.022 1.00 98.88 184 SER A O 1
ATOM 1352 N N . THR A 1 185 ? -1.127 0.186 12.671 1.00 98.69 185 THR A N 1
ATOM 1353 C CA . THR A 1 185 ? -1.374 1.594 13.009 1.00 98.69 185 THR A CA 1
ATOM 1354 C C . THR A 1 185 ? -1.593 2.407 11.742 1.00 98.69 185 THR A C 1
ATOM 1356 O O . THR A 1 185 ? -0.851 2.273 10.767 1.00 98.69 185 THR A O 1
ATOM 1359 N N . ILE A 1 186 ? -2.629 3.243 11.752 1.00 98.12 186 ILE A N 1
ATOM 1360 C CA . ILE A 1 186 ? -3.013 4.109 10.635 1.00 98.12 186 ILE A CA 1
ATOM 1361 C C . ILE A 1 186 ? -3.613 5.417 11.163 1.00 98.12 186 ILE A C 1
ATOM 1363 O O . ILE A 1 186 ? -4.145 5.456 12.273 1.00 98.12 186 ILE A O 1
ATOM 1367 N N . THR A 1 187 ? -3.534 6.504 10.391 1.00 98.69 187 THR A N 1
ATOM 1368 C CA . THR A 1 187 ? -4.137 7.778 10.818 1.00 98.69 187 THR A CA 1
ATOM 1369 C C . THR A 1 187 ? -5.648 7.768 10.631 1.00 98.69 187 THR A C 1
ATOM 1371 O O . THR A 1 187 ? -6.390 8.050 11.571 1.00 98.69 187 THR A O 1
ATOM 1374 N N . ASN A 1 188 ? -6.106 7.404 9.433 1.00 98.81 188 ASN A N 1
ATOM 1375 C CA . ASN A 1 188 ? -7.520 7.340 9.089 1.00 98.81 188 ASN A CA 1
ATOM 1376 C C . ASN A 1 188 ? -7.875 5.971 8.506 1.00 98.81 188 ASN A C 1
ATOM 1378 O O . ASN A 1 188 ? -7.145 5.431 7.675 1.00 98.81 188 ASN A O 1
ATOM 1382 N N . LEU A 1 189 ? -9.023 5.438 8.913 1.00 98.88 189 LEU A N 1
ATOM 1383 C CA . LEU A 1 189 ? -9.575 4.187 8.413 1.00 98.88 189 LEU A CA 1
ATOM 1384 C C . LEU A 1 189 ? -11.051 4.376 8.061 1.00 98.88 189 LEU A C 1
ATOM 1386 O O . LEU A 1 189 ? -11.884 4.607 8.941 1.00 98.88 189 LEU A O 1
ATOM 1390 N N . TYR A 1 190 ? -11.368 4.234 6.778 1.00 98.81 190 TYR A N 1
ATOM 1391 C CA . TYR A 1 190 ? -12.734 4.244 6.263 1.00 98.81 190 TYR A CA 1
ATOM 1392 C C . TYR A 1 190 ? -13.083 2.835 5.792 1.00 98.81 190 TYR A C 1
ATOM 1394 O O . TYR A 1 190 ? -12.606 2.391 4.753 1.00 98.81 190 TYR A O 1
ATOM 1402 N N . ASN A 1 191 ? -13.863 2.104 6.586 1.00 98.56 191 ASN A N 1
ATOM 1403 C CA . ASN A 1 191 ? -14.126 0.686 6.373 1.00 98.56 191 ASN A CA 1
ATOM 1404 C C . ASN A 1 191 ? -15.590 0.408 6.006 1.00 98.56 191 ASN A C 1
ATOM 1406 O O . ASN A 1 191 ? -16.400 0.144 6.895 1.00 98.56 191 ASN A O 1
ATOM 1410 N N . ALA A 1 192 ? -15.913 0.412 4.712 1.00 98.69 192 ALA A N 1
ATOM 1411 C CA . ALA A 1 192 ? -17.180 -0.135 4.218 1.00 98.69 192 ALA A CA 1
ATOM 1412 C C . ALA A 1 192 ? -17.114 -1.653 3.961 1.00 98.69 192 ALA A C 1
ATOM 1414 O O . ALA A 1 192 ? -18.157 -2.285 3.801 1.00 98.69 192 ALA A O 1
ATOM 1415 N N . GLY A 1 193 ? -15.906 -2.221 3.907 1.00 98.56 193 GLY A N 1
ATOM 1416 C CA . GLY A 1 193 ? -15.650 -3.631 3.625 1.00 98.56 193 GLY A CA 1
ATOM 1417 C C . GLY A 1 193 ? -15.496 -4.510 4.870 1.00 98.56 193 GLY A C 1
ATOM 1418 O O . GLY A 1 193 ? -16.031 -4.241 5.949 1.00 98.56 193 GLY A O 1
ATOM 1419 N N . THR A 1 194 ? -14.745 -5.602 4.709 1.00 98.75 194 THR A N 1
ATOM 1420 C CA . THR A 1 194 ? -14.539 -6.620 5.753 1.00 98.75 194 THR A CA 1
ATOM 1421 C C . THR A 1 194 ? -13.102 -6.629 6.269 1.00 98.75 194 THR A C 1
ATOM 1423 O O . THR A 1 194 ? -12.160 -6.725 5.485 1.00 98.75 194 THR A O 1
ATOM 1426 N N . ILE A 1 195 ? -12.933 -6.626 7.594 1.00 98.88 195 ILE A N 1
ATOM 1427 C CA . ILE A 1 195 ? -11.630 -6.753 8.262 1.00 98.88 195 ILE A CA 1
ATOM 1428 C C . ILE A 1 195 ? -11.659 -7.957 9.207 1.00 98.88 195 ILE A C 1
ATOM 1430 O O . ILE A 1 195 ? -12.447 -7.996 10.154 1.00 98.88 195 ILE A O 1
ATOM 1434 N N . VAL A 1 196 ? -10.792 -8.934 8.951 1.00 98.88 196 VAL A N 1
ATOM 1435 C CA . VAL A 1 196 ? -10.668 -10.184 9.722 1.00 98.88 196 VAL A CA 1
ATOM 1436 C C . VAL A 1 196 ? -9.211 -10.642 9.765 1.00 98.88 196 VAL A C 1
ATOM 1438 O O . VAL A 1 196 ? -8.387 -10.103 9.040 1.00 98.88 196 VAL A O 1
ATOM 1441 N N . ASP A 1 197 ? -8.878 -11.644 10.571 1.00 98.81 197 ASP A N 1
ATOM 1442 C CA . ASP A 1 197 ? -7.609 -12.370 10.443 1.00 98.81 197 ASP A CA 1
ATOM 1443 C C . ASP A 1 197 ? -7.712 -13.577 9.493 1.00 98.81 197 ASP A C 1
ATOM 1445 O O . ASP A 1 197 ? -8.753 -13.839 8.881 1.00 98.81 197 ASP A O 1
ATOM 1449 N N . ALA A 1 198 ? -6.616 -14.330 9.361 1.00 98.31 198 ALA A N 1
ATOM 1450 C CA . ALA A 1 198 ? -6.541 -15.514 8.502 1.00 98.31 198 ALA A CA 1
ATOM 1451 C C . ALA A 1 198 ? -7.513 -16.641 8.905 1.00 98.31 198 ALA A C 1
ATOM 1453 O O . ALA A 1 198 ? -7.884 -17.454 8.061 1.00 98.31 198 ALA A O 1
ATOM 1454 N N . SER A 1 199 ? -7.948 -16.682 10.170 1.00 98.38 199 SER A N 1
ATOM 1455 C CA . SER A 1 199 ? -8.953 -17.638 10.659 1.00 98.38 199 SER A CA 1
ATOM 1456 C C . SER A 1 19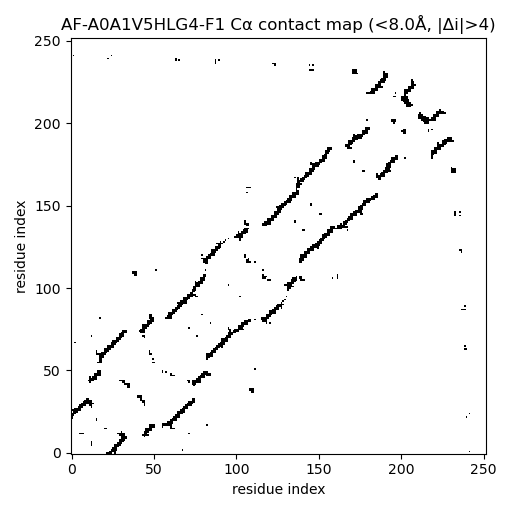9 ? -10.386 -17.119 10.492 1.00 98.38 199 SER A C 1
ATOM 1458 O O . SER A 1 199 ? -11.338 -17.820 10.827 1.00 98.38 199 SER A O 1
ATOM 1460 N N . GLY A 1 200 ? -10.559 -15.899 9.973 1.00 98.50 200 GLY A N 1
ATOM 1461 C CA . GLY A 1 200 ? -11.858 -15.255 9.811 1.00 98.50 200 GLY A CA 1
ATOM 1462 C C . GLY A 1 200 ? -12.376 -14.567 11.074 1.00 98.50 200 GLY A C 1
ATOM 1463 O O . GLY A 1 200 ? -13.523 -14.122 11.078 1.00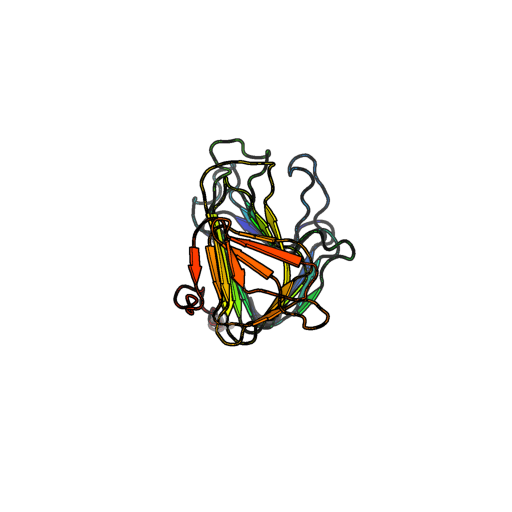 98.50 200 GLY A O 1
ATOM 1464 N N . ASN A 1 201 ? -11.567 -14.442 12.131 1.00 98.81 201 ASN A N 1
ATOM 1465 C CA . ASN A 1 201 ? -11.985 -13.725 13.332 1.00 98.81 201 ASN A CA 1
ATOM 1466 C C . ASN A 1 201 ? -12.003 -12.220 13.074 1.00 98.81 201 ASN A C 1
ATOM 1468 O O . ASN A 1 201 ? -11.081 -11.674 12.467 1.00 98.81 201 ASN A O 1
ATOM 1472 N N . THR A 1 202 ? -13.013 -11.527 13.597 1.00 98.69 202 THR A N 1
ATOM 1473 C CA . THR A 1 202 ? -13.057 -10.062 13.578 1.00 98.69 202 THR A CA 1
ATOM 1474 C C . THR A 1 202 ? -11.860 -9.486 14.332 1.00 98.69 202 THR A C 1
ATOM 1476 O O . THR A 1 202 ? -11.522 -9.947 15.425 1.00 98.69 202 THR A O 1
ATOM 1479 N N . VAL A 1 203 ? -11.234 -8.460 13.759 1.00 98.88 203 VAL A N 1
ATOM 1480 C CA . VAL A 1 203 ? -10.089 -7.752 14.347 1.00 98.88 203 VAL A CA 1
ATOM 1481 C C . VAL A 1 203 ? -10.583 -6.617 15.236 1.00 98.88 203 VAL A C 1
ATOM 1483 O O . VAL A 1 203 ? -11.532 -5.914 14.888 1.00 98.88 203 VAL A O 1
ATOM 1486 N N . THR A 1 204 ? -9.948 -6.428 16.393 1.00 98.88 204 THR A N 1
ATOM 1487 C CA . THR A 1 204 ? -10.291 -5.315 17.289 1.00 98.88 204 THR A CA 1
ATOM 1488 C C . THR A 1 204 ? -9.811 -3.996 16.683 1.00 98.88 204 THR A C 1
ATOM 1490 O O . THR A 1 204 ? -8.660 -3.889 16.267 1.00 98.88 204 THR A O 1
ATOM 1493 N N . ILE A 1 205 ? -10.663 -2.967 16.670 1.00 98.88 205 ILE A N 1
ATOM 1494 C CA . ILE A 1 205 ? -10.297 -1.622 16.201 1.00 98.88 205 ILE A CA 1
ATOM 1495 C C . ILE A 1 205 ? -10.398 -0.643 17.363 1.00 98.88 205 ILE A C 1
ATOM 1497 O O . ILE A 1 205 ? -11.453 -0.501 17.986 1.00 98.88 205 ILE A O 1
ATOM 1501 N N . LYS A 1 206 ? -9.297 0.060 17.629 1.00 98.88 206 LYS A N 1
ATOM 1502 C CA . LYS A 1 206 ? -9.219 1.158 18.592 1.00 98.88 206 LYS A CA 1
ATOM 1503 C C . LYS A 1 206 ? -9.041 2.469 17.844 1.00 98.88 206 LYS A C 1
ATOM 1505 O O . LYS A 1 206 ? -8.040 2.639 17.162 1.00 98.88 206 LYS A O 1
ATOM 1510 N N . ALA A 1 207 ? -9.973 3.401 17.996 1.00 98.56 207 ALA A N 1
ATOM 1511 C CA . ALA A 1 207 ? -9.882 4.738 17.423 1.00 98.56 207 ALA A CA 1
ATOM 1512 C C . ALA A 1 207 ? -9.794 5.780 18.540 1.00 98.56 207 ALA A C 1
ATOM 1514 O O . ALA A 1 207 ? -10.603 5.760 19.469 1.00 98.56 207 ALA A O 1
ATOM 1515 N N . ASN A 1 208 ? -8.803 6.673 18.472 1.00 97.00 208 ASN A N 1
ATOM 1516 C CA . ASN A 1 208 ? -8.575 7.726 19.476 1.00 97.00 208 ASN A CA 1
ATOM 1517 C C . ASN A 1 208 ? -8.570 7.196 20.925 1.00 97.00 208 ASN A C 1
ATOM 1519 O O . ASN A 1 208 ? -9.180 7.771 21.824 1.00 97.00 208 ASN A O 1
ATOM 1523 N N . GLY A 1 209 ? -7.923 6.048 21.144 1.00 95.62 209 GLY A N 1
ATOM 1524 C CA . GLY A 1 209 ? -7.811 5.409 22.460 1.00 95.62 209 GLY A CA 1
ATOM 1525 C C . GLY A 1 209 ? -9.038 4.612 22.923 1.00 95.62 209 GLY A C 1
ATOM 1526 O O . GLY A 1 209 ? -8.954 3.948 23.952 1.00 95.62 209 GLY A O 1
ATOM 1527 N N . SER A 1 210 ? -10.145 4.614 22.174 1.00 98.06 210 SER A N 1
ATOM 1528 C CA . SER A 1 210 ? -11.365 3.860 22.504 1.00 98.06 210 SER A CA 1
ATOM 1529 C C . SER A 1 210 ? -11.570 2.676 21.562 1.00 98.06 210 SER A C 1
ATOM 1531 O O . SER A 1 210 ? -11.372 2.802 20.356 1.00 98.06 210 SER A O 1
ATOM 1533 N N . THR A 1 211 ? -12.003 1.525 22.081 1.00 98.69 211 THR A N 1
ATOM 1534 C CA . THR A 1 211 ? -12.418 0.392 21.239 1.00 98.69 211 THR A CA 1
ATOM 1535 C C . THR A 1 211 ? -13.723 0.737 20.522 1.00 98.69 211 THR A C 1
ATOM 1537 O O . THR A 1 211 ? -14.742 0.953 21.173 1.00 98.69 211 THR A O 1
ATOM 1540 N N . VAL A 1 212 ? -13.691 0.781 19.189 1.00 98.56 212 VAL A N 1
ATOM 1541 C CA . VAL A 1 212 ? -14.855 1.057 18.324 1.00 98.56 212 VAL A CA 1
ATOM 1542 C C . VAL A 1 212 ? -15.383 -0.198 17.631 1.00 98.56 212 VAL A C 1
ATOM 1544 O O . VAL A 1 212 ? -16.550 -0.243 17.256 1.00 98.56 212 VAL A O 1
ATOM 1547 N N . VAL A 1 213 ? -14.550 -1.237 17.511 1.00 98.62 213 VAL A N 1
ATOM 1548 C CA . VAL A 1 213 ? -14.950 -2.586 17.091 1.00 98.62 213 VAL A CA 1
ATOM 1549 C C . VAL A 1 213 ? -14.303 -3.591 18.033 1.00 98.62 213 VAL A C 1
ATOM 1551 O O . VAL A 1 213 ? -13.082 -3.590 18.192 1.00 98.62 213 VAL A O 1
ATOM 1554 N N . THR A 1 214 ? -15.113 -4.454 18.640 1.00 98.50 214 THR A N 1
ATOM 1555 C CA . THR A 1 214 ? -14.634 -5.572 19.460 1.00 98.50 214 THR A CA 1
ATOM 1556 C C . THR A 1 214 ? -14.460 -6.801 18.576 1.00 98.50 214 THR A C 1
ATOM 1558 O O . THR A 1 214 ? -15.418 -7.237 17.940 1.00 98.50 214 THR A O 1
ATOM 1561 N N . GLY A 1 215 ? -13.250 -7.356 18.542 1.00 98.25 215 GLY A N 1
ATOM 1562 C CA . GLY A 1 215 ? -12.915 -8.556 17.781 1.00 98.25 215 GLY A CA 1
ATOM 1563 C C . GLY A 1 215 ? -12.425 -9.706 18.663 1.00 98.25 215 GLY A C 1
ATOM 1564 O O . GLY A 1 215 ? -12.115 -9.511 19.837 1.00 98.25 215 GLY A O 1
ATOM 1565 N N . THR A 1 216 ? -12.347 -10.905 18.086 1.00 98.56 216 THR A N 1
ATOM 1566 C CA . THR A 1 216 ? -11.777 -12.113 18.716 1.00 98.56 216 THR A CA 1
ATOM 1567 C C . THR A 1 216 ? -10.402 -12.484 18.166 1.00 98.56 216 THR A C 1
ATOM 1569 O O . THR A 1 216 ? -9.761 -13.391 18.694 1.00 98.56 216 THR A O 1
ATOM 1572 N N . SER A 1 217 ? -9.939 -11.797 17.118 1.00 98.69 217 SER A N 1
ATOM 1573 C CA . SER A 1 217 ? -8.568 -11.923 16.635 1.00 98.69 217 SER A CA 1
ATOM 1574 C C . SER A 1 217 ? -7.564 -11.491 17.706 1.00 98.69 217 SER A C 1
ATOM 1576 O O . SER A 1 217 ? -7.851 -10.615 18.525 1.00 98.69 217 SER A O 1
ATOM 1578 N N . SER A 1 218 ? -6.354 -12.051 17.655 1.00 98.31 218 SER A N 1
ATOM 1579 C CA . SER A 1 218 ? -5.223 -11.593 18.467 1.00 98.31 218 SER A CA 1
ATOM 1580 C C . SER A 1 218 ? -4.703 -10.210 18.066 1.00 98.31 218 SER A C 1
ATOM 1582 O O . SER A 1 218 ? -3.947 -9.619 18.829 1.00 98.31 218 SER A O 1
ATOM 1584 N N . TYR A 1 219 ? -5.071 -9.709 16.883 1.00 98.75 219 TYR A N 1
ATOM 1585 C CA . TYR A 1 219 ? -4.563 -8.447 16.350 1.00 98.75 219 TYR A CA 1
ATOM 1586 C C . TYR A 1 219 ? -5.456 -7.254 16.691 1.00 98.75 219 TYR A C 1
ATOM 1588 O O . TYR A 1 219 ? -6.678 -7.366 16.839 1.00 98.75 219 TYR A O 1
ATOM 1596 N N . THR A 1 220 ? -4.833 -6.080 16.761 1.00 98.88 220 THR A N 1
ATOM 1597 C CA . THR A 1 220 ? -5.504 -4.791 16.931 1.00 98.88 220 THR A CA 1
ATOM 1598 C C . THR A 1 220 ? -5.103 -3.806 15.835 1.00 98.88 220 THR A C 1
ATOM 1600 O O . THR A 1 220 ? -3.923 -3.611 15.550 1.00 98.88 220 THR A O 1
ATOM 1603 N N . ILE A 1 221 ? -6.091 -3.106 15.273 1.00 98.94 221 ILE A N 1
ATOM 1604 C CA . ILE A 1 221 ? -5.861 -1.910 14.458 1.00 98.94 221 ILE A CA 1
ATOM 1605 C C . ILE A 1 221 ? -6.027 -0.674 15.342 1.00 98.94 221 ILE A C 1
ATOM 1607 O O . ILE A 1 221 ? -7.086 -0.456 15.932 1.00 98.94 221 ILE A O 1
ATOM 1611 N N . THR A 1 222 ? -4.992 0.157 15.403 1.00 98.88 222 THR A N 1
ATOM 1612 C CA . THR A 1 222 ? -5.003 1.457 16.074 1.00 98.88 222 THR A CA 1
ATOM 1613 C C . THR A 1 222 ? -5.164 2.572 15.045 1.00 98.88 222 THR A C 1
ATOM 1615 O O . THR A 1 222 ? -4.316 2.763 14.175 1.00 98.88 222 THR A O 1
ATOM 1618 N N . VAL A 1 223 ? -6.254 3.325 15.164 1.00 98.88 223 VAL A N 1
ATOM 1619 C CA . VAL A 1 223 ? -6.588 4.484 14.336 1.00 98.88 223 VAL A CA 1
ATOM 1620 C C . VAL A 1 223 ? -6.375 5.749 15.163 1.00 98.88 223 VAL A C 1
ATOM 1622 O O . VAL A 1 223 ? -7.029 5.948 16.190 1.00 98.88 223 VAL A O 1
ATOM 1625 N N . THR A 1 224 ? -5.435 6.598 14.752 1.00 98.50 224 THR A N 1
ATOM 1626 C CA . THR A 1 224 ? -5.014 7.760 15.560 1.00 98.50 224 THR A CA 1
ATOM 1627 C C . THR A 1 224 ? -5.822 9.029 15.302 1.00 98.50 224 THR A C 1
ATOM 1629 O O . THR A 1 224 ? -5.661 10.002 16.034 1.00 98.50 224 THR A O 1
ATOM 1632 N N . SER A 1 225 ? -6.679 9.033 14.278 1.00 98.38 225 SER A N 1
ATOM 1633 C CA . SER A 1 225 ? -7.589 10.134 13.976 1.00 98.38 225 SER A CA 1
ATOM 1634 C C . SER A 1 225 ? -8.982 9.617 13.608 1.00 98.38 225 SER A C 1
ATOM 1636 O O . SER A 1 225 ? -9.795 9.355 14.492 1.00 98.38 225 SER A O 1
ATOM 1638 N N . THR A 1 226 ? -9.310 9.459 12.326 1.00 98.56 226 THR A N 1
ATOM 1639 C CA . THR A 1 226 ? -10.696 9.184 11.921 1.00 98.56 226 THR A CA 1
ATOM 1640 C C . THR A 1 226 ? -10.931 7.702 11.680 1.00 98.56 226 THR A C 1
ATOM 1642 O O . THR A 1 226 ? -10.301 7.113 10.809 1.00 98.56 226 THR A O 1
ATOM 1645 N N . TYR A 1 227 ? -11.903 7.118 12.383 1.00 98.69 227 TYR A N 1
ATOM 1646 C CA . TYR A 1 227 ? -12.523 5.849 12.003 1.00 98.69 227 TYR A CA 1
A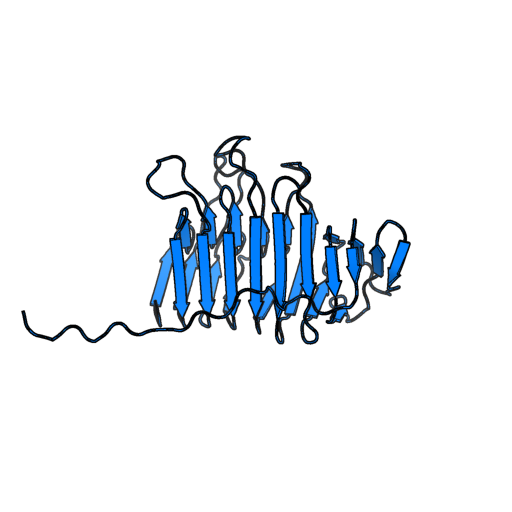TOM 1647 C C . TYR A 1 227 ? -13.962 6.094 11.551 1.00 98.69 227 TYR A C 1
ATOM 1649 O O . TYR A 1 227 ? -14.724 6.760 12.254 1.00 98.69 227 TYR A O 1
ATOM 1657 N N . ALA A 1 228 ? -14.344 5.546 10.401 1.00 98.50 228 ALA A N 1
ATOM 1658 C CA . ALA A 1 228 ? -15.724 5.550 9.931 1.00 98.50 228 ALA A CA 1
ATOM 1659 C C . ALA A 1 228 ? -16.019 4.298 9.097 1.00 98.50 228 ALA A C 1
ATOM 1661 O O . ALA A 1 228 ? -15.115 3.692 8.531 1.00 98.50 228 ALA A O 1
ATOM 1662 N N . THR A 1 229 ? -17.293 3.928 8.985 1.00 98.25 229 THR A N 1
ATOM 1663 C CA . THR A 1 229 ? -17.749 2.771 8.191 1.00 98.25 229 THR A CA 1
ATOM 1664 C C . THR A 1 229 ? -18.255 3.155 6.795 1.00 98.25 229 THR A C 1
ATOM 1666 O O . THR A 1 229 ? -18.828 2.342 6.077 1.00 98.25 229 THR A O 1
ATOM 1669 N N . THR A 1 230 ? -18.085 4.422 6.406 1.00 96.81 230 THR A N 1
ATOM 1670 C CA . THR A 1 230 ? -18.506 4.939 5.099 1.00 96.81 230 THR A CA 1
ATOM 1671 C C . THR A 1 230 ? -17.529 4.553 4.005 1.00 96.81 230 THR A C 1
ATOM 1673 O O . THR A 1 230 ? -16.320 4.651 4.210 1.00 96.81 230 THR A O 1
ATOM 1676 N N . ASP A 1 231 ? -18.052 4.264 2.817 1.00 95.56 231 ASP A N 1
ATOM 1677 C CA . ASP A 1 231 ? -17.229 4.122 1.622 1.00 95.56 231 ASP A CA 1
ATOM 1678 C C . ASP A 1 231 ? -16.656 5.491 1.202 1.00 95.56 231 ASP A C 1
ATOM 1680 O O . ASP A 1 231 ? -17.382 6.486 1.093 1.00 95.56 231 ASP A O 1
ATOM 1684 N N . LYS A 1 232 ? -15.333 5.550 1.026 1.00 96.69 232 LYS A N 1
ATOM 1685 C CA . LYS A 1 232 ? -14.577 6.746 0.623 1.00 96.69 232 LYS A CA 1
ATOM 1686 C C . LYS A 1 232 ? -13.721 6.522 -0.622 1.00 96.69 232 LYS A C 1
ATOM 1688 O O . LYS A 1 232 ? -12.921 7.390 -0.961 1.00 96.69 232 LYS A O 1
ATOM 1693 N N . THR A 1 233 ? -13.932 5.430 -1.357 1.00 96.25 233 THR A N 1
ATOM 1694 C CA . THR A 1 233 ? -13.125 5.107 -2.542 1.00 96.25 233 THR A CA 1
ATOM 1695 C C . THR A 1 233 ? -13.525 5.898 -3.792 1.00 96.25 233 THR A C 1
ATOM 1697 O O . THR A 1 233 ? -13.023 5.628 -4.877 1.00 96.25 233 THR A O 1
ATOM 1700 N N . SER A 1 234 ? -14.401 6.905 -3.694 1.00 95.00 234 SER A N 1
ATOM 1701 C CA . SER A 1 234 ? -14.776 7.756 -4.837 1.00 95.00 234 SER A CA 1
ATOM 1702 C C . SER A 1 234 ? -13.612 8.586 -5.390 1.00 95.00 234 SER A C 1
ATOM 1704 O O . SER A 1 234 ? -13.708 9.107 -6.496 1.00 95.00 234 SER A O 1
ATOM 1706 N N . ALA A 1 235 ? -12.551 8.761 -4.596 1.00 94.38 235 ALA A N 1
ATOM 1707 C CA . ALA A 1 235 ? -11.319 9.434 -4.997 1.00 94.38 235 ALA A CA 1
ATOM 1708 C C . ALA A 1 235 ? -10.227 8.456 -5.462 1.00 94.38 235 ALA A C 1
ATOM 1710 O O . ALA A 1 235 ? -9.127 8.911 -5.761 1.00 94.38 235 ALA A O 1
ATOM 1711 N N . ALA A 1 236 ? -10.506 7.147 -5.506 1.00 97.44 236 ALA A N 1
ATOM 1712 C CA . ALA A 1 236 ? -9.552 6.151 -5.973 1.00 97.44 236 ALA A CA 1
ATOM 1713 C C . ALA A 1 236 ? -9.121 6.429 -7.420 1.00 97.44 236 ALA A C 1
ATOM 1715 O O . ALA A 1 236 ? -9.882 6.982 -8.224 1.00 97.44 236 ALA A O 1
ATOM 1716 N N . LEU A 1 237 ? -7.893 6.033 -7.754 1.00 97.75 237 LEU A N 1
ATOM 1717 C CA . LEU A 1 237 ? -7.393 6.116 -9.122 1.00 97.75 237 LEU A CA 1
ATOM 1718 C C . LEU A 1 237 ? -8.244 5.217 -10.030 1.00 97.75 237 LEU A C 1
ATOM 1720 O O . LEU A 1 237 ? -8.761 4.186 -9.605 1.00 97.75 237 LEU A O 1
ATOM 1724 N N . THR A 1 238 ? -8.396 5.606 -11.293 1.00 95.19 238 THR A N 1
ATOM 1725 C CA . THR A 1 238 ? -9.218 4.861 -12.257 1.00 95.19 238 THR A CA 1
ATOM 1726 C C . THR A 1 238 ? -8.347 4.097 -13.241 1.00 95.19 238 THR A C 1
ATOM 1728 O O . THR A 1 238 ? -7.254 4.547 -13.592 1.00 95.19 238 THR A O 1
ATOM 1731 N N . ALA A 1 239 ? -8.847 2.948 -13.702 1.00 91.56 239 ALA A N 1
ATOM 1732 C CA . ALA A 1 239 ? -8.156 2.127 -14.686 1.00 91.56 239 ALA A CA 1
ATOM 1733 C C . ALA A 1 239 ? -7.764 2.951 -15.925 1.00 91.56 239 ALA A C 1
ATOM 1735 O O . ALA A 1 239 ? -8.632 3.600 -16.524 1.00 91.56 239 ALA A O 1
ATOM 1736 N N . PRO A 1 240 ? -6.496 2.904 -16.375 1.00 92.81 240 PRO A N 1
ATOM 1737 C CA . PRO A 1 240 ? -6.152 3.470 -17.667 1.00 92.81 240 PRO A CA 1
ATOM 1738 C C . PRO A 1 240 ? -6.822 2.659 -18.782 1.00 92.81 240 PRO A C 1
ATOM 1740 O O . PRO A 1 240 ? -7.096 1.466 -18.644 1.00 92.81 240 PRO A O 1
ATOM 1743 N N . THR A 1 241 ? -7.040 3.292 -19.931 1.00 89.62 241 THR A N 1
ATOM 1744 C CA . THR A 1 241 ? -7.520 2.603 -21.134 1.00 89.62 241 THR A CA 1
ATOM 1745 C C . THR A 1 241 ? -6.356 2.332 -22.076 1.00 89.62 241 THR A C 1
ATOM 1747 O O . THR A 1 241 ? -5.522 3.206 -22.323 1.00 89.62 241 THR A O 1
ATOM 1750 N N . PHE A 1 242 ? -6.278 1.111 -22.612 1.00 88.31 242 PHE A N 1
ATOM 1751 C CA . PHE A 1 242 ? -5.300 0.817 -23.651 1.00 88.31 242 PHE A CA 1
ATOM 1752 C C . PHE A 1 242 ? -5.729 1.486 -24.956 1.00 88.31 242 PHE A C 1
ATOM 1754 O O . PHE A 1 242 ? -6.824 1.241 -25.465 1.00 88.31 242 PHE A O 1
ATOM 1761 N N . LYS A 1 243 ? -4.843 2.309 -25.519 1.00 83.75 243 LYS A N 1
ATOM 1762 C CA . LYS A 1 243 ? -5.003 2.887 -26.850 1.00 83.75 243 LYS A CA 1
ATOM 1763 C C . LYS A 1 243 ? -3.882 2.364 -27.736 1.00 83.75 243 LYS A C 1
ATOM 1765 O O . LYS A 1 243 ? -2.720 2.701 -27.515 1.00 83.75 243 LYS A O 1
ATOM 1770 N N . ALA A 1 244 ? -4.233 1.536 -28.718 1.00 77.75 244 ALA A N 1
ATOM 1771 C CA . ALA A 1 244 ? -3.283 1.110 -29.735 1.00 77.75 244 ALA A CA 1
ATOM 1772 C C . ALA A 1 244 ? -2.745 2.341 -30.480 1.00 77.75 244 ALA A C 1
ATOM 1774 O O . ALA A 1 244 ? -3.499 3.278 -30.774 1.00 77.75 244 ALA A O 1
ATOM 1775 N N . LEU A 1 245 ? -1.442 2.348 -30.768 1.00 73.06 245 LEU A N 1
ATOM 1776 C CA . LEU A 1 245 ? -0.903 3.295 -31.737 1.00 73.06 245 LEU A CA 1
ATOM 1777 C C . LEU A 1 245 ? -1.521 2.974 -33.106 1.00 73.06 245 LEU A C 1
ATOM 1779 O O . LEU A 1 245 ? -1.756 1.799 -33.391 1.00 73.06 245 LEU A O 1
ATOM 1783 N N . PRO A 1 246 ? -1.819 3.987 -33.936 1.00 70.56 246 PRO A N 1
ATOM 1784 C CA . PRO A 1 246 ? -2.204 3.729 -35.315 1.00 70.56 246 PRO A CA 1
ATOM 1785 C C . PRO A 1 246 ? -1.080 2.957 -36.012 1.00 70.56 246 PRO A C 1
ATOM 1787 O O . PRO A 1 246 ? 0.096 3.234 -35.763 1.00 70.56 246 PRO A O 1
ATOM 1790 N N . ASP A 1 247 ? -1.443 2.009 -36.877 1.00 68.25 247 ASP A N 1
ATOM 1791 C CA . ASP A 1 247 ? -0.476 1.336 -37.739 1.00 68.25 247 ASP A CA 1
ATOM 1792 C C . ASP A 1 247 ? 0.330 2.401 -38.488 1.00 68.25 247 ASP A C 1
ATOM 1794 O O . ASP A 1 247 ? -0.231 3.266 -39.170 1.00 68.25 247 ASP A O 1
ATOM 1798 N N . PHE A 1 248 ? 1.654 2.372 -38.337 1.00 69.00 248 PHE A N 1
ATOM 1799 C CA . PHE A 1 248 ? 2.506 3.201 -39.175 1.00 69.00 248 PHE A CA 1
ATOM 1800 C C . PHE A 1 248 ? 2.358 2.705 -40.621 1.00 69.00 248 PHE A C 1
ATOM 1802 O O . PHE A 1 248 ? 2.434 1.494 -40.848 1.00 69.00 248 PHE A O 1
ATOM 1809 N N . PRO A 1 249 ? 2.129 3.596 -41.604 1.00 65.81 249 PRO A N 1
ATOM 1810 C CA . PRO A 1 249 ? 2.020 3.183 -42.994 1.00 65.81 249 PRO A CA 1
ATOM 1811 C C . PRO A 1 249 ? 3.298 2.449 -43.405 1.00 65.81 249 PRO A C 1
ATOM 1813 O O . PRO A 1 249 ? 4.408 2.916 -43.156 1.00 65.81 249 PRO A O 1
ATOM 1816 N N . SER A 1 250 ? 3.132 1.286 -44.027 1.00 65.94 250 SER A N 1
ATOM 1817 C CA . SER A 1 250 ? 4.190 0.325 -44.349 1.00 65.94 250 SER A CA 1
ATOM 1818 C C . SER A 1 250 ? 5.125 0.749 -45.494 1.00 65.94 250 SER A C 1
ATOM 1820 O O . SER A 1 250 ? 5.728 -0.103 -46.143 1.00 65.94 250 SER A O 1
ATOM 1822 N N . SER A 1 251 ? 5.278 2.047 -45.759 1.00 66.25 251 SER A N 1
ATOM 1823 C CA . SER A 1 251 ? 6.118 2.552 -46.846 1.00 66.25 251 SER A CA 1
ATOM 1824 C C . SER A 1 251 ? 6.885 3.810 -46.436 1.00 66.25 251 SER A C 1
ATOM 1826 O O . SER A 1 251 ? 6.294 4.888 -46.322 1.00 66.25 251 SER A O 1
ATOM 1828 N N . LEU A 1 252 ? 8.198 3.641 -46.258 1.00 50.41 252 LEU A N 1
ATOM 1829 C CA . LEU A 1 252 ? 9.223 4.661 -46.495 1.00 50.41 252 LEU A CA 1
ATOM 1830 C C . LEU A 1 252 ? 9.789 4.457 -47.903 1.00 50.41 252 LEU A C 1
ATOM 1832 O O . LEU A 1 252 ? 9.940 3.274 -48.291 1.00 50.41 252 LEU A O 1
#

Radius of gyration: 18.28 Å; Cα contacts (8 Å, |Δi|>4): 792; chains: 1; bounding box: 42×36×69 Å

Solvent-accessible surface area (backbone atoms only — not comparable to full-atom values): 12232 Å² total; per-residue (Å²): 92,63,72,42,79,46,79,27,95,67,30,42,48,41,80,37,55,9,58,38,76,51,53,37,31,48,23,39,36,27,7,25,17,65,71,33,78,66,51,72,49,58,30,31,14,30,39,23,30,46,75,89,83,67,88,51,60,87,39,56,10,33,47,35,36,38,36,35,34,45,36,18,72,25,33,16,46,38,32,28,30,42,22,31,19,36,38,39,40,28,53,38,45,70,41,71,12,94,79,40,78,20,32,35,36,31,34,51,57,71,69,74,40,94,90,43,21,62,27,42,28,40,39,24,33,35,50,22,66,49,67,37,28,37,36,32,24,22,39,10,25,37,39,38,24,30,30,56,64,10,34,42,37,30,28,35,41,70,47,80,89,40,74,59,85,42,51,35,37,43,23,24,18,65,63,8,35,39,32,42,73,43,65,21,51,40,31,28,37,24,45,32,33,48,62,21,28,91,89,65,32,38,43,22,31,30,37,67,91,38,79,78,37,90,37,78,34,97,36,41,39,40,24,70,56,48,70,47,63,52,67,60,48,89,76,44,75,75,86,82,79,92,72,81,77,78,82,74,77,94,71,134

Sequence (252 aa):
MKDATLKASGSEAFAMEGLNTTSLFDSTLEGACPASSQNDNIQWNVICYQSMSGDSTTGTGRFNMVGGTLTADEGGMFFGTNTDAEFYIKGVTLVPSAANPFLLRATGISRWSNSYSAMKTHFTAEDQTMSGDIIHDTMSGLTVDLVGSTTWTGASIVSTSYTGSKTSTINLGSNAKWIVTGDSTITNLYNAGTIVDASGNTVTIKANGSTVVTGTSSYTITVTSTYATTDKTSAALTAPTFKALPDFPSSL

Secondary structure (DSSP, 8-state):
-BS-EEEETTS-SEEEESS-EEEEES-EEEE-PPP-GGGTT--EEEEEE--TTS-S-SS-EEEEEESSEEEESSSEEEEE-SS-EEEEEES-EEE--TT---SEEE---GGG-TTT---EEEEEEES-EEES-EEE-SSSEEEEEEETT-EEEE-EEE--SS--S--EEEEE-TT-EEEE-S-EEESEEEESSEEEETT-PBPEEEETTEEEE--SSS-EEEESS-EE-S--GGGS--PPPP-PPPPPPS--

Foldseek 3Di:
DEQEEAEAEAQAQEEWEAPDEDAYEQYETEYEHAQDVLFVRAGERYEYAHDPPPPYYHAETEYHYEHHEREYQDHEYYEYWLGAYEYEYENYHYHYHPPRAFPYEFFYGPNPDDPRGEYEYEYEYENAEEEGEYEYEQSYAAEYEDYHQYEYEEEAHYDPPDHDHHFHEYFYDLNYEYAYDAAYEGAEYAANYYYAHPVRWHEFEAECNRTPDDIPDPYYYYHDHYYYNDGDCPVHDDHDDDDDDPPDPPDD

Nearest PDB structures (foldseek):
  4z03-assembly1_A  TM=5.007E-01  e=4.266E+00  Caldicellulosiruptor bescii DSM 6725
  4dn7-assembly1_B  TM=3.319E-01  e=4.986E+00  Methanosarcina mazei Go1